Protein AF-A0A6J1N6Q3-F1 (afdb_monomer)

Solvent-accessible surface area (backbone atoms only — not comparable to full-atom values): 13355 Å² total; per-residue (Å²): 134,86,81,72,91,84,68,80,81,73,46,35,72,53,43,48,51,49,45,54,45,51,52,40,33,74,75,60,66,24,36,69,86,92,55,81,72,90,80,61,58,96,82,65,44,67,58,53,82,84,44,46,66,53,52,59,75,42,39,66,30,73,71,38,61,52,75,59,90,88,51,59,78,92,45,52,66,51,57,75,45,30,43,81,58,88,86,53,59,79,60,92,78,76,91,84,85,86,84,86,87,83,86,78,88,64,92,82,55,98,60,79,94,64,92,44,88,91,51,72,83,64,82,61,88,88,60,81,87,85,85,86,76,78,94,58,93,78,74,91,82,88,80,90,74,80,95,74,50,72,68,57,55,51,51,52,52,48,53,54,51,52,53,53,50,51,53,53,50,53,52,49,52,51,51,52,46,47,64,51,56,52,41,50,53,51,49,54,52,48,55,56,50,54,60,50,53,58,58,63,76,76,110

Sequence (203 aa):
MPAAAGEARHYWAQCVAECRRRAVLALCQCTPHTKPVANRSADDVICSLEHMACLDKYREKLASFYPGDDADESLSEERADSVECLHCLPNCALRRYAARVWTVPYGGLGKRPFHNKFVDGLSLVNGTVLRIYFSREDQALYQVEANLIFYEVVAFLGNLSLLVMGITAITFYELVYFCTIRWRHHYKRRCRRDNKLSKLNTL

Foldseek 3Di:
DDDDPDDPPCALVNLLVVLLQVVCCVQQVAGEPPDDPPPDDPSHHHDDPVSVVSCVVLVLQSVAEQPDPPDDPVCVVVNVRYRYRPVRDHDLDDDDDDDDDDDDDPVPDPDDPDDDPVCVPDDCPVPDDDDDDDPDPDDDDDDDDDPDDPVNVVVVVVVVVVVVVVVVVVVVVVVCCCVPVVVVVVVVVVVVVVVVVVVVVVD

InterPro domains:
  IPR001873 Epithelial sodium channel [PF00858] (14-178)

Organism: Bicyclus anynana (NCBI:txid110368)

Mean predicted aligned error: 14.13 Å

Structure (mmCIF, N/CA/C/O backbone):
data_AF-A0A6J1N6Q3-F1
#
_entry.id   AF-A0A6J1N6Q3-F1
#
loop_
_atom_site.group_PDB
_atom_site.id
_atom_site.type_symbol
_atom_site.label_atom_id
_atom_site.label_alt_id
_atom_site.label_comp_id
_atom_site.label_asym_id
_atom_site.label_entity_id
_atom_site.label_seq_id
_atom_site.pdbx_PDB_ins_code
_atom_site.Cartn_x
_atom_site.Cartn_y
_atom_site.Cartn_z
_atom_site.occupancy
_atom_site.B_iso_or_equiv
_atom_site.auth_seq_id
_atom_site.auth_comp_id
_atom_site.auth_asym_id
_atom_site.auth_atom_id
_atom_site.pdbx_PDB_model_num
ATOM 1 N N . MET A 1 1 ? 9.740 11.328 -3.588 1.00 34.25 1 MET A N 1
ATOM 2 C CA . MET A 1 1 ? 8.661 12.134 -4.203 1.00 34.25 1 MET A CA 1
ATOM 3 C C . MET A 1 1 ? 7.932 12.893 -3.102 1.00 34.25 1 MET A C 1
ATOM 5 O O . MET A 1 1 ? 7.500 12.243 -2.152 1.00 34.25 1 MET A O 1
ATOM 9 N N . PRO A 1 2 ? 7.885 14.236 -3.144 1.00 38.44 2 PRO A N 1
ATOM 10 C CA . PRO A 1 2 ? 7.289 15.030 -2.076 1.00 38.44 2 PRO A CA 1
ATOM 11 C C . PRO A 1 2 ? 5.761 14.943 -2.150 1.00 38.44 2 PRO A C 1
ATOM 13 O O . PRO A 1 2 ? 5.176 15.009 -3.228 1.00 38.44 2 PRO A O 1
ATOM 16 N N . ALA A 1 3 ? 5.127 14.750 -0.996 1.00 38.41 3 ALA A N 1
ATOM 17 C CA . ALA A 1 3 ? 3.678 14.746 -0.866 1.00 38.41 3 ALA A CA 1
ATOM 18 C C . ALA A 1 3 ? 3.158 16.185 -0.965 1.00 38.41 3 ALA A C 1
ATOM 20 O O . ALA A 1 3 ? 3.604 17.053 -0.214 1.00 38.41 3 ALA A O 1
ATOM 21 N N . ALA A 1 4 ? 2.227 16.417 -1.889 1.00 38.41 4 ALA A N 1
ATOM 22 C CA . ALA A 1 4 ? 1.477 17.657 -1.977 1.00 38.41 4 ALA A CA 1
ATOM 23 C C . ALA A 1 4 ? 0.716 17.904 -0.663 1.00 38.41 4 ALA A C 1
ATOM 25 O O . ALA A 1 4 ? 0.060 17.013 -0.118 1.00 38.41 4 ALA A O 1
ATOM 26 N N . ALA A 1 5 ? 0.842 19.123 -0.146 1.00 36.44 5 ALA A N 1
ATOM 27 C CA . ALA A 1 5 ? 0.071 19.616 0.980 1.00 36.44 5 ALA A CA 1
ATOM 28 C C . ALA A 1 5 ? -1.397 19.772 0.551 1.00 36.44 5 ALA A C 1
ATOM 30 O O . ALA A 1 5 ? -1.692 20.563 -0.340 1.00 36.44 5 ALA A O 1
ATOM 31 N N . GLY A 1 6 ? -2.300 19.014 1.175 1.00 36.12 6 GLY A N 1
ATOM 32 C CA . GLY A 1 6 ? -3.749 19.181 1.010 1.00 36.12 6 GLY A CA 1
ATOM 33 C C . GLY A 1 6 ? -4.555 17.885 0.993 1.00 36.12 6 GLY A C 1
ATOM 34 O O . GLY A 1 6 ? -5.733 17.905 1.331 1.00 36.12 6 GLY A O 1
ATOM 35 N N . GLU A 1 7 ? -3.938 16.746 0.684 1.00 39.91 7 GLU A N 1
ATOM 36 C CA . GLU A 1 7 ? -4.643 15.465 0.646 1.00 39.91 7 GLU A CA 1
ATOM 37 C C . GLU A 1 7 ? -4.382 14.709 1.949 1.00 39.91 7 GLU A C 1
ATOM 39 O O . GLU A 1 7 ? -3.269 14.246 2.222 1.00 39.91 7 GLU A O 1
ATOM 44 N N . ALA A 1 8 ? -5.398 14.640 2.813 1.00 47.19 8 ALA A N 1
ATOM 45 C CA . ALA A 1 8 ? -5.355 13.806 4.004 1.00 47.19 8 ALA A CA 1
ATOM 46 C C . ALA A 1 8 ? -5.029 12.376 3.559 1.00 47.19 8 ALA A C 1
ATOM 48 O O . ALA A 1 8 ? -5.886 11.714 2.975 1.00 47.19 8 ALA A O 1
ATOM 49 N N . ARG A 1 9 ? -3.785 11.927 3.796 1.00 53.97 9 ARG A N 1
ATOM 50 C CA . ARG A 1 9 ? -3.320 10.566 3.495 1.00 53.97 9 ARG A CA 1
ATOM 51 C C . ARG A 1 9 ? -4.291 9.572 4.128 1.00 53.97 9 ARG A C 1
ATOM 53 O O . ARG A 1 9 ? -4.158 9.266 5.311 1.00 53.97 9 ARG A O 1
ATOM 60 N N . HIS A 1 10 ? -5.256 9.094 3.348 1.00 63.53 10 HIS A N 1
ATOM 61 C CA . HIS A 1 10 ? -6.206 8.090 3.790 1.00 63.53 10 HIS A CA 1
ATOM 62 C C . HIS A 1 10 ? -5.439 6.789 3.932 1.00 63.53 10 HIS A C 1
ATOM 64 O O . HIS A 1 10 ? -5.090 6.146 2.945 1.00 63.53 10 HIS A O 1
ATOM 70 N N . TYR A 1 11 ? -5.113 6.432 5.172 1.00 81.19 11 TYR A N 1
ATOM 71 C CA . TYR A 1 11 ? -4.514 5.135 5.426 1.00 81.19 11 TYR A CA 1
ATOM 72 C C . TYR A 1 11 ? -5.555 4.046 5.132 1.00 81.19 11 TYR A C 1
ATOM 74 O O . TYR A 1 11 ? -6.745 4.245 5.370 1.00 81.19 11 TYR A O 1
ATOM 82 N N . TRP A 1 12 ? -5.123 2.880 4.653 1.00 84.44 12 TRP A N 1
ATOM 83 C CA . TRP A 1 12 ? -6.011 1.753 4.341 1.00 84.44 12 TRP A CA 1
ATOM 84 C C . TRP A 1 12 ? -7.040 1.470 5.451 1.00 84.44 12 TRP A C 1
ATOM 86 O O . TRP A 1 12 ? -8.238 1.441 5.191 1.00 84.44 12 TRP A O 1
ATOM 96 N N . ALA A 1 13 ? -6.612 1.397 6.717 1.00 83.44 13 ALA A N 1
ATOM 97 C CA . ALA A 1 13 ? -7.533 1.178 7.838 1.00 83.44 13 ALA A CA 1
ATOM 98 C C . ALA A 1 13 ? -8.545 2.328 8.067 1.00 83.44 13 ALA A C 1
ATOM 100 O O . ALA A 1 13 ? -9.580 2.109 8.687 1.00 83.44 13 ALA A O 1
ATOM 101 N N . GLN A 1 14 ? -8.285 3.539 7.567 1.00 84.75 14 GLN A N 1
ATOM 102 C CA . GLN A 1 14 ? -9.159 4.717 7.634 1.00 84.75 14 GLN A CA 1
ATOM 103 C C . GLN A 1 14 ? -10.247 4.571 6.581 1.00 84.75 14 GLN A C 1
ATOM 105 O O . GLN A 1 14 ? -11.424 4.722 6.888 1.00 84.75 14 GLN A O 1
ATOM 110 N N . CYS A 1 15 ? -9.840 4.194 5.365 1.00 86.69 15 CYS A N 1
ATOM 111 C CA . CYS A 1 15 ? -10.749 3.882 4.273 1.00 86.69 15 CYS A CA 1
ATOM 112 C C . CYS A 1 15 ? -11.665 2.713 4.640 1.00 86.69 15 CYS A C 1
ATOM 114 O O . CYS A 1 15 ? -12.880 2.827 4.538 1.00 86.69 15 CYS A O 1
ATOM 116 N N . VAL A 1 16 ? -11.102 1.618 5.155 1.00 86.56 16 VAL A N 1
ATOM 117 C CA . VAL A 1 16 ? -11.862 0.438 5.589 1.00 86.56 16 VAL A CA 1
ATOM 118 C C . VAL A 1 16 ? -12.811 0.781 6.737 1.00 86.56 16 VAL A C 1
ATOM 120 O O . VAL A 1 16 ? -13.974 0.374 6.742 1.00 86.56 16 VAL A O 1
ATOM 123 N N . ALA A 1 17 ? -12.354 1.585 7.698 1.00 85.50 17 ALA A N 1
ATOM 124 C CA . ALA A 1 17 ? -13.217 2.105 8.743 1.00 85.50 17 ALA A CA 1
ATOM 125 C C . ALA A 1 17 ? -14.380 2.928 8.161 1.00 85.50 17 ALA A C 1
ATOM 127 O O . ALA A 1 17 ? -15.511 2.759 8.616 1.00 85.50 17 ALA A O 1
ATOM 128 N N . GLU A 1 18 ? -14.134 3.805 7.198 1.00 84.88 18 GLU A N 1
ATOM 129 C CA . GLU A 1 18 ? -15.176 4.619 6.571 1.00 84.88 18 GLU A CA 1
ATOM 130 C C . GLU A 1 18 ? -16.137 3.775 5.723 1.00 84.88 18 GLU A C 1
ATOM 132 O O . GLU A 1 18 ? -17.350 3.938 5.816 1.00 84.88 18 GLU A O 1
ATOM 137 N N . CYS A 1 19 ? -15.624 2.792 4.988 1.00 87.56 19 CYS A N 1
ATOM 138 C CA . CYS A 1 19 ? -16.425 1.821 4.251 1.00 87.56 19 CYS A CA 1
ATOM 139 C C . CYS A 1 19 ? -17.382 1.065 5.186 1.00 87.56 19 CYS A C 1
ATOM 141 O O . CYS A 1 19 ? -18.592 1.046 4.963 1.00 87.56 19 CYS A O 1
ATOM 143 N N . ARG A 1 20 ? -16.874 0.552 6.316 1.00 87.62 20 ARG A N 1
ATOM 144 C CA . ARG A 1 20 ? -17.710 -0.105 7.332 1.00 87.62 20 ARG A CA 1
ATOM 145 C C . ARG A 1 20 ? -18.749 0.846 7.928 1.00 87.62 20 ARG A C 1
ATOM 147 O O . ARG A 1 20 ? -19.856 0.420 8.227 1.00 87.62 20 ARG A O 1
ATOM 154 N N . ARG A 1 21 ? -18.426 2.135 8.088 1.00 86.38 21 ARG A N 1
ATOM 155 C CA . ARG A 1 21 ? -19.402 3.146 8.530 1.00 86.38 21 ARG A CA 1
ATOM 156 C C . ARG A 1 21 ? -20.551 3.275 7.531 1.00 86.38 21 ARG A C 1
ATOM 158 O O . ARG A 1 21 ? -21.703 3.262 7.945 1.00 86.38 21 ARG A O 1
ATOM 165 N N . ARG A 1 22 ? -20.233 3.375 6.237 1.00 87.12 22 ARG A N 1
ATOM 166 C CA . ARG A 1 22 ? -21.222 3.490 5.155 1.00 87.12 22 ARG A CA 1
ATOM 167 C C . ARG A 1 22 ? -22.091 2.241 5.042 1.00 87.12 22 ARG A C 1
ATOM 169 O O . ARG A 1 22 ? -23.293 2.375 4.858 1.00 87.12 22 ARG A O 1
ATOM 176 N N . ALA A 1 23 ? -21.513 1.055 5.228 1.00 88.75 23 ALA A N 1
ATOM 177 C CA . ALA A 1 23 ? -22.272 -0.194 5.270 1.00 88.75 23 ALA A CA 1
ATOM 178 C C . ALA A 1 23 ? -23.298 -0.200 6.418 1.00 88.75 23 ALA A C 1
ATOM 180 O O . ALA A 1 23 ? -24.464 -0.513 6.198 1.00 88.75 23 ALA A O 1
ATOM 181 N N . VAL A 1 24 ? -22.899 0.220 7.626 1.00 89.25 24 VAL A N 1
ATOM 182 C CA . VAL A 1 24 ? -23.828 0.342 8.766 1.00 89.25 24 VAL A CA 1
ATOM 183 C C . VAL A 1 24 ? -24.908 1.391 8.500 1.00 89.25 24 VAL A C 1
ATOM 185 O O . VAL A 1 24 ? -26.077 1.138 8.779 1.00 89.25 24 VAL A O 1
ATOM 188 N N . LEU A 1 25 ? -24.541 2.537 7.922 1.00 88.19 25 LEU A N 1
ATOM 189 C CA . LEU A 1 25 ? -25.497 3.584 7.567 1.00 88.19 25 LEU A CA 1
ATOM 190 C C . LEU A 1 25 ? -26.527 3.085 6.539 1.00 88.19 25 LEU A C 1
ATOM 192 O O . LEU A 1 25 ? -27.711 3.363 6.683 1.00 88.19 25 LEU A O 1
ATOM 196 N N . ALA A 1 26 ? -26.106 2.302 5.545 1.00 87.94 26 ALA A N 1
ATOM 197 C CA . ALA A 1 26 ? -27.003 1.739 4.536 1.00 87.94 26 ALA A CA 1
ATOM 198 C C . ALA A 1 26 ? -27.933 0.643 5.093 1.00 87.94 26 ALA A C 1
ATOM 200 O O . ALA A 1 26 ? -29.081 0.545 4.670 1.00 87.94 26 ALA A O 1
ATOM 201 N N . LEU A 1 27 ? -27.451 -0.174 6.037 1.00 89.38 27 LEU A N 1
ATOM 202 C CA . LEU A 1 27 ? -28.201 -1.310 6.593 1.00 89.38 27 LEU A CA 1
ATOM 203 C C . LEU A 1 27 ? -29.122 -0.922 7.756 1.00 89.38 27 LEU A C 1
ATOM 205 O O . LEU A 1 27 ? -30.246 -1.409 7.840 1.00 89.38 27 LEU A O 1
ATOM 209 N N . CYS A 1 28 ? -28.633 -0.075 8.663 1.00 89.31 28 CYS A N 1
ATOM 210 C CA . CYS A 1 28 ? -29.279 0.242 9.939 1.00 89.31 28 CYS A CA 1
ATOM 211 C C . CYS A 1 28 ? -29.574 1.739 10.122 1.00 89.31 28 CYS A C 1
ATOM 213 O O . CYS A 1 28 ? -30.019 2.122 11.199 1.00 89.31 28 CYS A O 1
ATOM 215 N N . GLN A 1 29 ? -29.313 2.581 9.111 1.00 89.50 29 GLN A N 1
ATOM 216 C CA . GLN A 1 29 ? -29.633 4.021 9.102 1.00 89.50 29 GLN A CA 1
ATOM 217 C C . GLN A 1 29 ? -29.042 4.817 10.277 1.00 89.50 29 GLN A C 1
ATOM 219 O O . GLN A 1 29 ? -29.544 5.875 10.647 1.00 89.50 29 GLN A O 1
ATOM 224 N N . CYS A 1 30 ? -27.946 4.328 10.859 1.00 88.56 30 CYS A N 1
ATOM 225 C CA . CYS A 1 30 ? -27.296 4.962 11.996 1.00 88.56 30 CYS A CA 1
ATOM 226 C C . CYS A 1 30 ? -25.768 4.892 11.885 1.00 88.56 30 CYS A C 1
ATOM 228 O O . CYS A 1 30 ? -25.210 4.091 11.132 1.00 88.56 30 CYS A O 1
ATOM 230 N N . THR A 1 31 ? -25.066 5.732 12.649 1.00 87.06 31 THR A N 1
ATOM 231 C CA . THR A 1 31 ? -23.599 5.767 12.693 1.00 87.06 31 THR A CA 1
ATOM 232 C C . THR A 1 31 ? -23.049 5.406 14.079 1.00 87.06 31 THR A C 1
ATOM 234 O O . THR A 1 31 ? -23.508 5.939 15.092 1.00 87.06 31 THR A O 1
ATOM 237 N N . PRO A 1 32 ? -22.046 4.510 14.174 1.00 82.12 32 PRO A N 1
ATOM 238 C CA . PRO A 1 32 ? -21.476 4.108 15.458 1.00 82.12 32 PRO A CA 1
ATOM 239 C C . PRO A 1 32 ? -20.611 5.213 16.090 1.00 82.12 32 PRO A C 1
ATOM 241 O O . PRO A 1 32 ? -19.950 5.992 15.400 1.00 82.12 32 PRO A O 1
ATOM 244 N N . HIS A 1 33 ? -20.544 5.228 17.425 1.00 77.88 33 HIS A N 1
ATOM 245 C CA . HIS A 1 33 ? -19.768 6.204 18.208 1.00 77.88 33 HIS A CA 1
ATOM 246 C C . HIS A 1 33 ? -18.247 6.119 18.012 1.00 77.88 33 HIS A C 1
ATOM 248 O O . HIS A 1 33 ? -17.529 7.065 18.322 1.00 77.88 33 HIS A O 1
ATOM 254 N N . THR A 1 34 ? -17.743 4.994 17.508 1.00 70.31 34 THR A N 1
ATOM 255 C CA . THR A 1 34 ? -16.310 4.667 17.451 1.00 70.31 34 THR A CA 1
ATOM 256 C C . THR A 1 34 ? -15.530 5.416 16.367 1.00 70.31 34 THR A C 1
ATOM 258 O O . THR A 1 34 ? -14.335 5.172 16.204 1.00 70.31 34 THR A O 1
ATOM 261 N N . LYS A 1 35 ? -16.169 6.318 15.608 1.00 63.22 35 LYS A N 1
ATOM 262 C CA . LYS A 1 35 ? -15.539 7.046 14.497 1.00 63.22 35 LYS A CA 1
ATOM 263 C C . LYS A 1 35 ? -15.564 8.560 14.729 1.00 63.22 35 LYS A C 1
ATOM 265 O O . LYS A 1 35 ? -16.571 9.081 15.214 1.00 63.22 35 LYS A O 1
ATOM 270 N N . PRO A 1 36 ? -14.462 9.266 14.409 1.00 57.22 36 PRO A N 1
ATOM 271 C CA . PRO A 1 36 ? -14.339 10.689 14.684 1.00 57.22 36 PRO A CA 1
ATOM 272 C C . PRO A 1 36 ? -15.383 11.507 13.918 1.00 57.22 36 PRO A C 1
ATOM 274 O O . PRO A 1 36 ? -15.692 11.250 12.759 1.00 57.22 36 PRO A O 1
ATOM 277 N N . VAL A 1 37 ? -15.889 12.526 14.609 1.00 54.81 37 VAL A N 1
ATOM 278 C CA . VAL A 1 37 ? -17.021 13.402 14.253 1.00 54.81 37 VAL A CA 1
ATOM 279 C C . VAL A 1 37 ? -16.762 14.272 13.014 1.00 54.81 37 VAL A C 1
ATOM 281 O O . VAL A 1 37 ? -17.693 14.854 12.472 1.00 54.81 37 VAL A O 1
ATOM 284 N N . ALA A 1 38 ? -15.508 14.366 12.559 1.00 54.44 38 ALA A N 1
ATOM 285 C CA . ALA A 1 38 ? -15.055 15.372 11.596 1.00 54.44 38 ALA A CA 1
ATOM 286 C C . ALA A 1 38 ? -15.755 15.315 10.225 1.00 54.44 38 ALA A C 1
ATOM 288 O O . ALA A 1 38 ? -15.847 16.342 9.564 1.00 54.44 38 ALA A O 1
ATOM 289 N N . ASN A 1 39 ? -16.287 14.152 9.833 1.00 55.12 39 ASN A N 1
ATOM 290 C CA . ASN A 1 39 ? -16.996 13.954 8.565 1.00 55.12 39 ASN A CA 1
ATOM 291 C C . ASN A 1 39 ? -18.472 13.570 8.779 1.00 55.12 39 ASN A C 1
ATOM 293 O O . ASN A 1 39 ? -19.018 12.786 8.004 1.00 55.12 39 ASN A O 1
ATOM 297 N N . ARG A 1 40 ? -19.114 14.045 9.855 1.00 62.41 40 ARG A N 1
ATOM 298 C CA . ARG A 1 40 ? -20.564 13.878 10.020 1.00 62.41 40 ARG A CA 1
ATOM 299 C C . ARG A 1 40 ? -21.303 14.909 9.173 1.00 62.41 40 ARG A C 1
ATOM 301 O O . ARG A 1 40 ? -21.129 16.109 9.367 1.00 62.41 40 ARG A O 1
ATOM 308 N N . SER A 1 41 ? -22.156 14.439 8.269 1.00 62.97 41 SER A N 1
ATOM 309 C CA . SER A 1 41 ? -23.292 15.221 7.782 1.00 62.97 41 SER A CA 1
ATOM 310 C C . SER A 1 41 ? -24.207 15.544 8.965 1.00 62.97 41 SER A C 1
ATOM 312 O O . SER A 1 41 ? -24.351 14.725 9.871 1.00 62.97 41 SER A O 1
ATOM 314 N N . ALA A 1 42 ? -24.831 16.724 8.974 1.00 62.19 42 ALA A N 1
ATOM 315 C CA . ALA A 1 42 ? -25.779 17.108 10.026 1.00 62.19 42 ALA A CA 1
ATOM 316 C C . ALA A 1 42 ? -26.967 16.125 10.156 1.00 62.19 42 ALA A C 1
ATOM 318 O O . ALA A 1 42 ? -27.567 16.045 11.223 1.00 62.19 42 ALA A O 1
ATOM 319 N N . ASP A 1 43 ? -27.237 15.345 9.104 1.00 67.06 43 ASP A N 1
ATOM 320 C CA . ASP A 1 43 ? -28.279 14.314 9.041 1.00 67.06 43 ASP A CA 1
ATOM 321 C C . ASP A 1 43 ? -27.855 12.926 9.573 1.00 67.06 43 ASP A C 1
ATOM 323 O O . ASP A 1 43 ? -28.690 12.026 9.662 1.00 67.06 43 ASP A O 1
ATOM 327 N N . ASP A 1 44 ? -26.584 12.704 9.939 1.00 73.88 44 ASP A N 1
ATOM 328 C CA . ASP A 1 44 ? -26.129 11.383 10.404 1.00 73.88 44 ASP A CA 1
ATOM 329 C C . ASP A 1 44 ? -26.575 11.114 11.856 1.00 73.88 44 ASP A C 1
ATOM 331 O O . ASP A 1 44 ? -25.942 11.553 12.823 1.00 73.88 44 ASP A O 1
ATOM 335 N N . VAL A 1 45 ? -27.638 10.319 12.015 1.00 82.88 45 VAL A N 1
ATOM 336 C CA . VAL A 1 45 ? -28.124 9.843 13.320 1.00 82.88 45 VAL A CA 1
ATOM 337 C C . 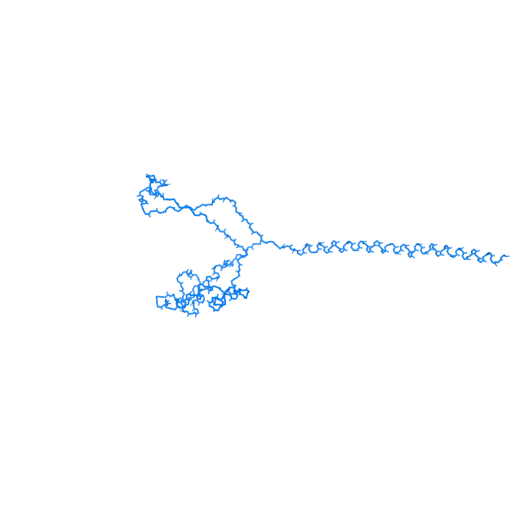VAL A 1 45 ? -27.094 8.908 13.960 1.00 82.88 45 VAL A C 1
ATOM 339 O O . VAL A 1 45 ? -26.505 8.037 13.313 1.00 82.88 45 VAL A O 1
ATOM 342 N N . ILE A 1 46 ? -26.854 9.080 15.258 1.00 85.75 46 ILE A N 1
ATOM 343 C CA . ILE A 1 46 ? -25.955 8.218 16.030 1.00 85.75 46 ILE A CA 1
ATOM 344 C C . ILE A 1 46 ? -26.728 6.983 16.506 1.00 85.75 46 ILE A C 1
ATOM 346 O O . ILE A 1 46 ? -27.842 7.110 17.010 1.00 85.75 46 ILE A O 1
ATOM 350 N N . CYS A 1 47 ? -26.1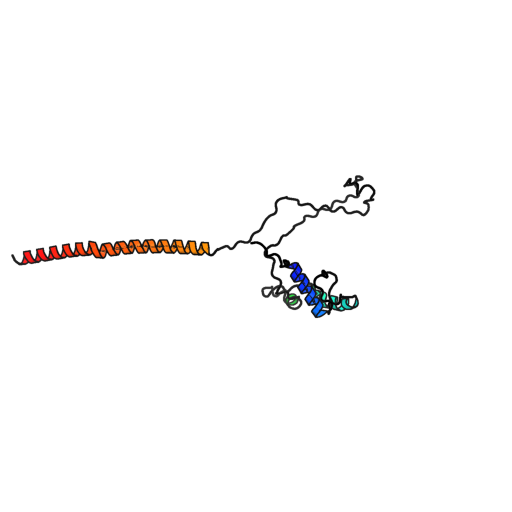44 5.789 16.361 1.00 86.69 47 CYS A N 1
ATOM 351 C CA . CYS A 1 47 ? -26.794 4.544 16.778 1.00 86.69 47 CYS A CA 1
ATOM 352 C C . CYS A 1 47 ? -27.103 4.554 18.285 1.00 86.69 47 CYS A C 1
ATOM 354 O O . CYS A 1 47 ? -26.195 4.653 19.110 1.00 86.69 47 CYS A O 1
ATOM 356 N N . SER A 1 48 ? -28.383 4.405 18.628 1.00 87.75 48 SER A N 1
ATOM 357 C CA . SER A 1 48 ? -28.881 4.222 19.997 1.00 87.75 48 SER A CA 1
ATOM 358 C C . SER A 1 48 ? -29.025 2.733 20.355 1.00 87.75 48 SER A C 1
ATOM 360 O O . SER A 1 48 ? -28.775 1.853 19.529 1.00 87.75 48 SER A O 1
ATOM 362 N N . LEU A 1 49 ? -29.482 2.434 21.578 1.00 86.94 49 LEU A N 1
ATOM 363 C CA . LEU A 1 49 ? -29.798 1.066 22.015 1.00 86.94 49 LEU A CA 1
ATOM 364 C C . LEU A 1 49 ? -30.878 0.391 21.152 1.00 86.94 49 LEU A C 1
ATOM 366 O O . LEU A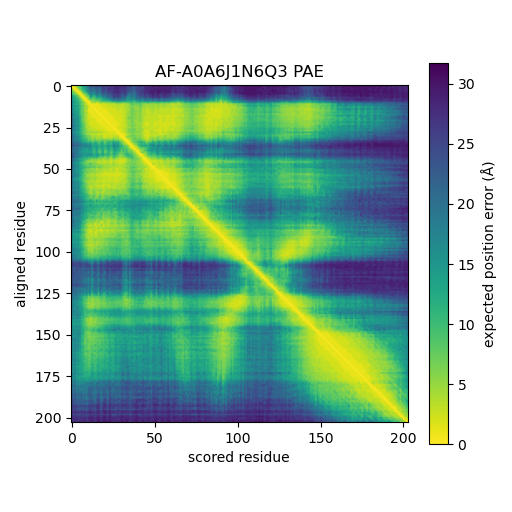 1 49 ? -30.845 -0.823 20.983 1.00 86.94 49 LEU A O 1
ATOM 370 N N . GLU A 1 50 ? -31.790 1.162 20.558 1.00 87.56 50 GLU A N 1
ATOM 371 C CA . GLU A 1 50 ? -32.851 0.651 19.676 1.00 87.56 50 GLU A CA 1
ATOM 372 C C . GLU A 1 50 ? -32.279 0.009 18.402 1.00 87.56 50 GLU A C 1
ATOM 374 O O . GLU A 1 50 ? -32.837 -0.943 17.862 1.00 87.56 50 GLU A O 1
ATOM 379 N N . HIS A 1 51 ? -31.111 0.479 17.958 1.00 88.88 51 HIS A N 1
ATOM 380 C CA . HIS A 1 51 ? -30.443 0.001 16.750 1.00 88.88 51 HIS A CA 1
ATOM 381 C C . HIS A 1 51 ? -29.573 -1.242 17.003 1.00 88.88 51 HIS A C 1
ATOM 383 O O . HIS A 1 51 ? -29.069 -1.839 16.050 1.00 88.88 51 HIS A O 1
ATOM 389 N N . MET A 1 52 ? -29.412 -1.670 18.264 1.00 88.81 52 MET A N 1
ATOM 390 C CA . MET A 1 52 ? -28.587 -2.834 18.614 1.00 88.81 52 MET A CA 1
ATOM 391 C C . MET A 1 52 ? -29.092 -4.123 17.967 1.00 88.81 52 MET A C 1
ATOM 393 O O . MET A 1 52 ? -28.280 -4.913 17.500 1.00 88.81 52 MET A O 1
ATOM 397 N N . ALA A 1 53 ? -30.410 -4.308 17.859 1.00 91.75 53 ALA A N 1
ATOM 398 C CA . ALA A 1 53 ? -30.980 -5.488 17.208 1.00 91.75 53 ALA A CA 1
ATOM 399 C C . ALA A 1 53 ? -30.602 -5.573 15.715 1.00 91.75 53 ALA A C 1
ATOM 401 O O . ALA A 1 53 ? -30.340 -6.658 15.200 1.00 91.75 53 ALA A O 1
ATOM 402 N N . CYS A 1 54 ? -30.523 -4.431 15.020 1.00 91.38 54 CYS A N 1
ATOM 403 C CA . CYS A 1 54 ? -30.076 -4.384 13.625 1.00 91.38 54 CYS A CA 1
ATOM 404 C C . CYS A 1 54 ? -28.574 -4.670 13.505 1.00 91.38 54 CYS A C 1
ATOM 406 O O . CYS A 1 54 ? -28.153 -5.448 12.649 1.00 91.38 54 CYS A O 1
ATOM 408 N N . LEU A 1 55 ? -27.767 -4.068 14.384 1.00 89.00 55 LEU A N 1
ATOM 409 C CA . LEU A 1 55 ? -26.317 -4.265 14.400 1.00 89.00 55 LEU A CA 1
ATOM 410 C C . LEU A 1 55 ? -25.931 -5.714 14.709 1.00 89.00 55 LEU A C 1
ATOM 412 O O . LEU A 1 55 ? -24.988 -6.221 14.107 1.00 89.00 55 LEU A O 1
ATOM 416 N N . ASP A 1 56 ? -26.658 -6.369 15.613 1.00 90.81 56 ASP A N 1
ATOM 417 C CA . ASP A 1 56 ? -26.434 -7.771 15.965 1.00 90.81 56 ASP A CA 1
ATOM 418 C C . ASP A 1 56 ? -26.839 -8.710 14.819 1.00 90.81 56 ASP A C 1
ATOM 420 O O . ASP A 1 56 ? -26.087 -9.612 14.454 1.00 90.81 56 ASP A O 1
ATOM 424 N N . LYS A 1 57 ? -27.960 -8.416 14.141 1.00 91.06 57 LYS A N 1
ATOM 425 C CA . LYS A 1 57 ? -28.405 -9.165 12.955 1.00 91.06 57 LYS A CA 1
ATOM 426 C C . LYS A 1 57 ? -27.362 -9.183 11.831 1.00 91.06 57 LYS A C 1
ATOM 428 O O . LYS A 1 57 ? -27.215 -10.201 11.166 1.00 91.06 57 LYS A O 1
ATOM 433 N N . TYR A 1 58 ? -26.651 -8.076 11.609 1.00 89.06 58 TYR A N 1
ATOM 434 C CA . TYR A 1 58 ? -25.616 -7.963 10.569 1.00 89.06 58 TYR A CA 1
ATOM 435 C C . TYR A 1 58 ? -24.187 -8.037 11.128 1.00 89.06 58 TYR A C 1
ATOM 437 O O . TYR A 1 58 ? -23.240 -7.595 10.474 1.00 89.06 58 TYR A O 1
ATOM 445 N N . ARG A 1 59 ? -24.007 -8.566 12.344 1.00 87.88 59 ARG A N 1
ATOM 446 C CA . ARG A 1 59 ? -22.709 -8.609 13.029 1.00 87.88 59 ARG A CA 1
ATOM 447 C C . ARG A 1 59 ? -21.666 -9.402 12.248 1.00 87.88 59 ARG A C 1
ATOM 449 O O . ARG A 1 59 ? -20.552 -8.906 12.095 1.00 87.88 59 ARG A O 1
ATOM 456 N N . GLU A 1 60 ? -22.046 -10.585 11.764 1.00 84.69 60 GLU A N 1
ATOM 457 C CA . GLU A 1 60 ? -21.217 -11.468 10.926 1.00 84.69 60 GLU A CA 1
ATOM 458 C C . GLU A 1 60 ? -20.786 -10.718 9.657 1.00 84.69 60 GLU A C 1
ATOM 460 O O . GLU A 1 60 ? -19.595 -10.482 9.445 1.00 84.69 60 GLU A O 1
ATOM 465 N N . LYS A 1 61 ? -21.763 -10.167 8.921 1.00 86.88 61 LYS A N 1
ATOM 466 C CA . LYS A 1 61 ? -21.520 -9.382 7.708 1.00 86.88 61 LYS A CA 1
ATOM 467 C C . LYS A 1 61 ? -20.554 -8.225 7.895 1.00 86.88 61 LYS A C 1
ATOM 469 O O . LYS A 1 61 ? -19.668 -7.996 7.082 1.00 86.88 61 LYS A O 1
ATOM 474 N N . LEU A 1 62 ? -20.723 -7.470 8.977 1.00 85.50 62 LEU A N 1
ATOM 475 C CA . LEU A 1 62 ? -19.890 -6.310 9.282 1.00 85.50 62 LEU A CA 1
ATOM 476 C C . LEU A 1 62 ? -18.506 -6.695 9.824 1.00 85.50 62 LEU A C 1
ATOM 478 O O . LEU A 1 62 ? -17.625 -5.831 9.860 1.00 85.50 62 LEU A O 1
ATOM 482 N N . ALA A 1 63 ? -18.317 -7.921 10.316 1.00 84.69 63 ALA A N 1
ATOM 483 C CA . ALA A 1 63 ? -17.047 -8.393 10.859 1.00 84.69 63 ALA A CA 1
ATOM 484 C C . ALA A 1 63 ? -16.056 -8.789 9.757 1.00 84.69 63 ALA A C 1
ATOM 486 O O . ALA A 1 63 ? -14.863 -8.517 9.916 1.00 84.69 63 ALA A O 1
ATOM 487 N N . SER A 1 64 ? -16.556 -9.351 8.655 1.00 84.25 64 SER A N 1
ATOM 488 C CA . SER A 1 64 ? -15.745 -9.882 7.559 1.00 84.25 64 SER A CA 1
ATOM 489 C C . SER A 1 64 ? -15.675 -8.937 6.354 1.00 84.25 64 SER A C 1
ATOM 491 O O . SER A 1 64 ? -16.621 -8.218 6.025 1.00 84.25 64 SER A O 1
ATOM 493 N N . PHE A 1 65 ? -14.522 -8.935 5.683 1.00 81.50 65 PHE A N 1
ATOM 494 C CA . PHE A 1 65 ? -14.291 -8.195 4.439 1.00 81.50 65 PHE A CA 1
ATOM 495 C C . PHE A 1 65 ? -14.223 -9.155 3.261 1.00 81.50 65 PHE A C 1
ATOM 497 O O . PHE A 1 65 ? -13.772 -10.286 3.420 1.00 81.50 65 PHE A O 1
ATOM 504 N N . TYR A 1 66 ? -14.622 -8.671 2.086 1.00 83.56 66 TYR A N 1
ATOM 505 C CA . TYR A 1 66 ? -14.584 -9.455 0.857 1.00 83.56 66 TYR A CA 1
ATOM 506 C C . TYR A 1 66 ? -13.171 -10.009 0.576 1.00 83.56 66 TYR A C 1
ATOM 508 O O . TYR A 1 66 ? -12.234 -9.211 0.445 1.00 83.56 66 TYR A O 1
ATOM 516 N N . PRO A 1 67 ? -12.992 -11.342 0.470 1.00 76.00 67 PRO A N 1
ATOM 517 C CA . PRO A 1 67 ? -11.672 -11.966 0.347 1.00 76.00 67 PRO A CA 1
ATOM 518 C C . PRO A 1 67 ? -11.071 -11.901 -1.070 1.00 76.00 67 PRO A C 1
ATOM 520 O O . PRO A 1 67 ? -9.925 -12.302 -1.260 1.00 76.00 67 PRO A O 1
ATOM 523 N N . GLY A 1 68 ? -11.798 -11.366 -2.057 1.00 76.38 68 GLY A N 1
ATOM 524 C CA . GLY A 1 68 ? -11.370 -11.318 -3.458 1.00 76.38 68 GLY A CA 1
ATOM 525 C C . GLY A 1 68 ? -11.917 -12.480 -4.293 1.00 76.38 68 GLY A C 1
ATOM 526 O O . GLY A 1 68 ? -12.420 -13.477 -3.765 1.00 76.38 68 GLY A O 1
ATOM 527 N N . ASP A 1 69 ? -11.823 -12.347 -5.615 1.00 74.81 69 ASP A N 1
ATOM 528 C CA . ASP A 1 69 ? -12.359 -13.328 -6.573 1.00 74.81 69 ASP A CA 1
ATOM 529 C C . ASP A 1 69 ? -11.519 -14.616 -6.625 1.00 74.81 69 ASP A C 1
ATOM 531 O O . ASP A 1 69 ? -12.059 -15.698 -6.841 1.00 74.81 69 ASP A O 1
ATOM 535 N N . ASP A 1 70 ? -10.226 -14.520 -6.305 1.00 76.25 70 ASP A N 1
ATOM 536 C CA . ASP A 1 70 ? -9.281 -15.647 -6.289 1.00 76.25 70 ASP A CA 1
ATOM 537 C C . ASP A 1 70 ? -9.290 -16.447 -4.968 1.00 76.25 70 ASP A C 1
ATOM 539 O O . ASP A 1 70 ? -8.436 -17.307 -4.756 1.00 76.25 70 ASP A O 1
ATOM 543 N N . ALA A 1 71 ? -10.210 -16.150 -4.043 1.00 76.50 71 ALA A N 1
ATOM 544 C CA . ALA A 1 71 ? -10.304 -16.867 -2.770 1.00 76.50 71 ALA A CA 1
ATOM 545 C C . ALA A 1 71 ? -10.831 -18.303 -2.950 1.00 76.50 71 ALA A C 1
ATOM 547 O O . ALA A 1 71 ? -11.702 -18.548 -3.792 1.00 76.50 71 ALA A O 1
ATOM 548 N N . ASP A 1 72 ? -10.320 -19.221 -2.121 1.00 81.69 72 ASP A N 1
ATOM 549 C CA . ASP A 1 72 ? -10.691 -20.640 -2.105 1.00 81.69 72 ASP A CA 1
ATOM 550 C C . ASP A 1 72 ? -12.210 -20.846 -1.963 1.00 81.69 72 ASP A C 1
ATOM 552 O O . ASP A 1 72 ? -12.894 -20.114 -1.245 1.00 81.69 72 ASP A O 1
ATOM 556 N N . GLU A 1 73 ? -12.742 -21.904 -2.587 1.00 78.81 73 GLU A N 1
ATOM 557 C CA . GLU A 1 73 ? -14.168 -22.283 -2.519 1.00 78.81 73 GLU A CA 1
ATOM 558 C C . GLU A 1 73 ? -14.688 -22.470 -1.083 1.00 78.81 73 GLU A C 1
ATOM 560 O O . GLU A 1 73 ? -15.876 -22.272 -0.813 1.00 78.81 73 GLU A O 1
ATOM 565 N N . SER A 1 74 ? -13.800 -22.792 -0.138 1.00 78.94 74 SER A N 1
ATOM 566 C CA . SER A 1 74 ? -14.134 -22.891 1.285 1.00 78.94 74 SER A CA 1
ATOM 567 C C . SER A 1 74 ? -14.549 -21.558 1.921 1.00 78.94 74 SER A C 1
ATOM 569 O O . SER A 1 74 ? -15.097 -21.577 3.016 1.00 78.94 74 SER A O 1
ATOM 571 N N . LEU A 1 75 ? -14.312 -20.417 1.260 1.00 77.00 75 LEU A N 1
ATOM 572 C CA . LEU A 1 75 ? -14.742 -19.081 1.697 1.00 77.00 75 LEU A CA 1
ATOM 573 C C . LEU A 1 75 ? -15.990 -18.581 0.945 1.00 77.00 75 LEU A C 1
ATOM 575 O O . LEU A 1 75 ? -16.289 -17.388 0.956 1.00 77.00 75 LEU A O 1
ATOM 579 N N . SER A 1 76 ? -16.735 -19.466 0.279 1.00 74.06 76 SER A N 1
ATOM 580 C CA . SER A 1 76 ? -17.940 -19.096 -0.480 1.00 74.06 76 SER A CA 1
ATOM 581 C C . SER A 1 76 ? -19.040 -18.450 0.378 1.00 74.06 76 SER A C 1
ATOM 583 O O . SER A 1 76 ? -19.672 -17.495 -0.076 1.00 74.06 76 SER A O 1
ATOM 585 N N . GLU A 1 77 ? -19.232 -18.890 1.627 1.00 77.56 77 GLU A N 1
ATOM 586 C CA . GLU A 1 77 ? -20.172 -18.251 2.566 1.00 77.56 77 GLU A CA 1
ATOM 587 C C . GLU A 1 77 ? -19.706 -16.849 2.987 1.00 77.56 77 GLU A C 1
ATOM 589 O O . GLU A 1 77 ? -20.486 -15.898 2.944 1.00 77.56 77 GLU A O 1
ATOM 594 N N . GLU A 1 78 ? -18.419 -16.680 3.307 1.00 73.44 78 GLU A N 1
ATOM 595 C CA . GLU A 1 78 ? -17.849 -15.371 3.657 1.00 73.44 78 GLU A CA 1
ATOM 596 C C . GLU A 1 78 ? -17.858 -14.405 2.465 1.00 73.44 78 GLU A C 1
ATOM 598 O O . GLU A 1 78 ? -18.026 -13.196 2.628 1.00 73.44 78 GLU A O 1
ATOM 603 N N . ARG A 1 79 ? -17.727 -14.928 1.242 1.00 75.50 79 ARG A N 1
ATOM 604 C CA . ARG A 1 79 ? -17.852 -14.144 0.010 1.00 75.50 79 ARG A CA 1
ATOM 605 C C . ARG A 1 79 ? -19.263 -13.569 -0.145 1.00 75.50 79 ARG A C 1
ATOM 607 O O . ARG A 1 79 ? -19.392 -12.414 -0.539 1.00 75.50 79 ARG A O 1
ATOM 614 N N . ALA A 1 80 ? -20.302 -14.337 0.184 1.00 75.44 80 ALA A N 1
ATOM 615 C CA . ALA A 1 80 ? -21.692 -13.884 0.096 1.00 75.44 80 ALA A CA 1
ATOM 616 C C . ALA A 1 80 ? -22.096 -12.941 1.246 1.00 75.44 80 ALA A C 1
ATOM 618 O O . ALA A 1 80 ? -22.899 -12.023 1.043 1.00 75.44 80 ALA A O 1
ATOM 619 N N . ASP A 1 81 ? -21.540 -13.149 2.443 1.00 78.75 81 ASP A N 1
ATOM 620 C CA . ASP A 1 81 ? -21.905 -12.403 3.650 1.00 78.75 81 ASP A CA 1
ATOM 621 C C . ASP A 1 81 ? -20.775 -11.512 4.185 1.00 78.75 81 ASP A C 1
ATOM 623 O O . ASP A 1 81 ? -20.520 -11.458 5.380 1.00 78.75 81 ASP A O 1
ATOM 627 N N . SER A 1 82 ? -20.095 -10.771 3.308 1.00 84.00 82 SER A N 1
ATOM 628 C CA . SER A 1 82 ? -19.080 -9.782 3.703 1.00 84.00 82 SER A CA 1
ATOM 629 C C . SER A 1 82 ? -19.390 -8.376 3.193 1.00 84.00 82 SER A C 1
ATOM 631 O O . SER A 1 82 ? -20.274 -8.152 2.360 1.00 84.00 82 SER A O 1
ATOM 633 N N . VAL A 1 83 ? -18.682 -7.385 3.743 1.00 85.75 83 VAL A N 1
ATOM 634 C CA . VAL A 1 83 ? -18.705 -6.012 3.225 1.00 85.75 83 VAL A CA 1
ATOM 635 C C . VAL A 1 83 ? -17.669 -5.857 2.112 1.00 85.75 83 VAL A C 1
ATOM 637 O O . VAL A 1 83 ? -16.473 -6.092 2.308 1.00 85.75 83 VAL A O 1
ATOM 640 N N . GLU A 1 84 ? -18.125 -5.372 0.959 1.00 84.44 84 GLU A N 1
ATOM 641 C CA . GLU A 1 84 ? -17.279 -5.043 -0.185 1.00 84.44 84 GLU A CA 1
ATOM 642 C C . GLU A 1 84 ? -16.723 -3.614 -0.081 1.00 84.44 84 GLU A C 1
ATOM 644 O O . GLU A 1 84 ? -17.463 -2.629 -0.062 1.00 84.44 84 GLU A O 1
ATOM 649 N N . CYS A 1 85 ? -15.394 -3.486 -0.040 1.00 86.44 85 CYS A N 1
ATOM 650 C CA . CYS A 1 85 ? -14.689 -2.202 0.035 1.00 86.44 85 CYS A CA 1
ATOM 651 C C . CYS A 1 85 ? -13.685 -2.036 -1.119 1.00 86.44 85 CYS A C 1
ATOM 653 O O . CYS A 1 85 ? -12.495 -1.827 -0.883 1.00 86.44 85 CYS A O 1
ATOM 655 N N . LEU A 1 86 ? -14.155 -2.104 -2.372 1.00 82.25 86 LEU A N 1
ATOM 656 C CA . LEU A 1 86 ? -13.296 -2.106 -3.572 1.00 82.25 86 LEU A CA 1
ATOM 657 C C . LEU A 1 86 ? -12.447 -0.835 -3.757 1.00 82.25 86 LEU A C 1
ATOM 659 O O . LEU A 1 86 ? -11.401 -0.869 -4.397 1.00 82.25 86 LEU A O 1
ATOM 663 N N . HIS A 1 87 ? -12.865 0.296 -3.185 1.00 83.69 87 HIS A N 1
ATOM 664 C CA . HIS A 1 87 ? -12.141 1.567 -3.314 1.00 83.69 87 HIS A CA 1
ATOM 665 C C . HIS A 1 87 ? -10.964 1.721 -2.338 1.00 83.69 87 HIS A C 1
ATOM 667 O O . HIS A 1 87 ? -10.213 2.693 -2.431 1.00 83.69 87 HIS A O 1
ATOM 673 N N . CYS A 1 88 ? -10.786 0.792 -1.393 1.00 86.00 88 CYS A N 1
ATOM 674 C CA . CYS A 1 88 ? -9.729 0.883 -0.392 1.00 86.00 88 CYS A CA 1
ATOM 675 C C . CYS A 1 88 ? -8.443 0.205 -0.867 1.00 86.00 88 CYS A C 1
ATOM 677 O O . CYS A 1 88 ? -8.195 -0.966 -0.588 1.00 86.00 88 CYS A O 1
ATOM 679 N N . LEU A 1 89 ? -7.593 0.977 -1.545 1.00 84.44 89 LEU A N 1
ATOM 680 C CA . LEU A 1 89 ? -6.276 0.518 -1.980 1.00 84.44 89 LEU A CA 1
ATOM 681 C C . LEU A 1 89 ? -5.295 0.378 -0.801 1.00 84.44 89 LEU A C 1
ATOM 683 O O . LEU A 1 89 ? -5.378 1.130 0.178 1.00 84.44 89 LEU A O 1
ATOM 687 N N . PRO A 1 90 ? -4.344 -0.570 -0.875 1.00 83.81 90 PRO A N 1
ATOM 688 C CA . PRO A 1 90 ? -3.302 -0.704 0.131 1.00 83.81 90 PRO A CA 1
ATOM 689 C C . PRO A 1 90 ? -2.385 0.525 0.144 1.00 83.81 90 PRO A C 1
ATOM 691 O O . PRO A 1 90 ? -2.105 1.149 -0.879 1.00 83.81 90 PRO A O 1
ATOM 694 N N . ASN A 1 91 ? -1.862 0.852 1.325 1.00 83.88 91 ASN A N 1
ATOM 695 C CA . ASN A 1 91 ? -0.895 1.935 1.461 1.00 83.88 91 ASN A CA 1
ATOM 696 C C . ASN A 1 91 ? 0.434 1.551 0.800 1.00 83.88 91 ASN A C 1
ATOM 698 O O . ASN A 1 91 ? 1.044 0.558 1.189 1.00 83.88 91 ASN A O 1
ATOM 702 N N . CYS A 1 92 ? 0.940 2.401 -0.097 1.00 84.12 92 CYS A N 1
ATOM 703 C CA . CYS A 1 92 ? 2.277 2.246 -0.683 1.00 84.12 92 CYS A CA 1
ATOM 704 C C . CYS A 1 92 ? 3.399 2.350 0.373 1.00 84.12 92 CYS A C 1
ATOM 706 O O . CYS A 1 92 ? 4.404 1.651 0.298 1.00 84.12 92 CYS A O 1
ATOM 708 N N . ALA A 1 93 ? 3.206 3.176 1.408 1.00 84.81 93 ALA A N 1
ATOM 709 C CA . ALA A 1 93 ? 4.128 3.291 2.535 1.00 84.81 93 ALA A CA 1
ATOM 710 C C . ALA A 1 93 ? 3.438 2.864 3.836 1.00 84.81 93 ALA A C 1
ATOM 712 O O . ALA A 1 93 ? 2.538 3.550 4.330 1.00 84.81 93 ALA A O 1
ATOM 713 N N . LEU A 1 94 ? 3.881 1.744 4.413 1.00 84.62 94 LEU A N 1
ATOM 714 C CA . LEU A 1 94 ? 3.348 1.206 5.662 1.00 84.62 94 LEU A CA 1
ATOM 715 C C . LEU A 1 94 ? 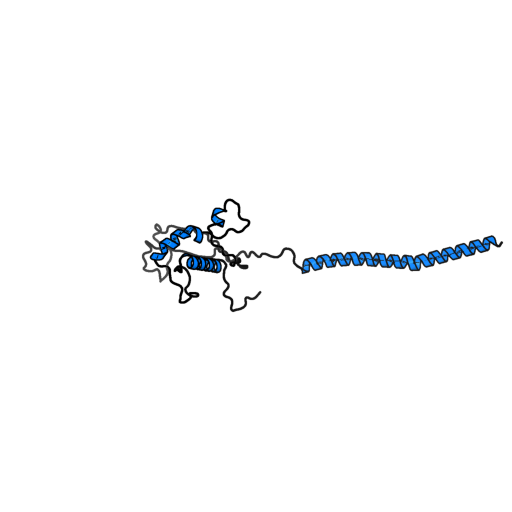4.452 1.081 6.715 1.00 84.62 94 LEU A C 1
ATOM 717 O O . LEU A 1 94 ? 5.443 0.386 6.515 1.00 84.62 94 LEU A O 1
ATOM 721 N N . ARG A 1 95 ? 4.243 1.710 7.876 1.00 85.06 95 ARG A N 1
ATOM 722 C CA . ARG A 1 95 ? 5.086 1.511 9.062 1.00 85.06 95 ARG A CA 1
ATOM 723 C C . ARG A 1 95 ? 4.465 0.427 9.931 1.00 85.06 95 ARG A C 1
ATOM 725 O O . ARG A 1 95 ? 3.341 0.592 10.400 1.00 85.06 95 ARG A O 1
ATOM 732 N N . ARG A 1 96 ? 5.184 -0.679 10.127 1.00 84.25 96 ARG A N 1
ATOM 733 C CA . ARG A 1 96 ? 4.765 -1.787 10.994 1.00 84.25 96 ARG A CA 1
ATOM 734 C C . ARG A 1 96 ? 5.583 -1.759 12.279 1.00 84.25 96 ARG A C 1
ATOM 736 O O . ARG A 1 96 ? 6.807 -1.748 12.226 1.00 84.25 96 ARG A O 1
ATOM 743 N N . TYR A 1 97 ? 4.900 -1.774 13.419 1.00 87.31 97 TYR A N 1
ATOM 744 C CA . TYR A 1 97 ? 5.528 -1.882 14.732 1.00 87.31 97 TYR A CA 1
ATOM 745 C C . TYR A 1 97 ? 5.260 -3.277 15.287 1.00 87.31 97 TYR A C 1
ATOM 747 O O . TYR A 1 97 ? 4.107 -3.663 15.462 1.00 87.31 97 TYR A O 1
ATOM 755 N N . ALA A 1 98 ? 6.322 -4.030 15.560 1.00 87.75 98 ALA A N 1
ATOM 756 C CA . ALA A 1 98 ? 6.234 -5.289 16.285 1.00 87.75 98 ALA A CA 1
ATOM 757 C C . ALA A 1 98 ? 6.640 -5.040 17.741 1.00 87.75 98 ALA A C 1
ATOM 759 O O . ALA A 1 98 ? 7.736 -4.543 18.003 1.00 87.75 98 ALA A O 1
ATOM 760 N N . ALA A 1 99 ? 5.761 -5.374 18.684 1.00 89.94 99 ALA A N 1
ATOM 761 C CA . ALA A 1 99 ? 6.028 -5.241 20.111 1.00 89.94 99 ALA A CA 1
ATOM 762 C C . ALA A 1 99 ? 6.270 -6.619 20.734 1.00 89.94 99 ALA A C 1
ATOM 764 O O . ALA A 1 99 ? 5.543 -7.571 20.458 1.00 89.94 99 ALA A O 1
ATOM 765 N N . ARG A 1 100 ? 7.282 -6.718 21.601 1.00 90.69 100 ARG A N 1
ATOM 766 C CA . ARG A 1 100 ? 7.455 -7.860 22.505 1.00 90.69 100 ARG A CA 1
ATOM 767 C C . ARG A 1 100 ? 7.012 -7.428 23.891 1.00 90.69 100 ARG A C 1
ATOM 769 O O . ARG A 1 100 ? 7.534 -6.450 24.421 1.00 90.69 100 ARG A O 1
ATOM 776 N N . VAL A 1 101 ? 6.039 -8.141 24.442 1.00 91.81 101 VAL A N 1
ATOM 777 C CA . VAL A 1 101 ? 5.428 -7.820 25.732 1.00 91.81 101 VAL A CA 1
ATOM 778 C C . VAL A 1 101 ? 5.995 -8.760 26.783 1.00 91.81 101 VAL A C 1
ATOM 780 O O . VAL A 1 101 ? 6.005 -9.973 26.594 1.00 91.81 101 VAL A O 1
ATOM 783 N N . TRP A 1 102 ? 6.448 -8.186 27.893 1.00 88.94 102 TRP A N 1
ATOM 784 C CA . TRP A 1 102 ? 6.889 -8.923 29.069 1.00 88.94 102 TRP A CA 1
ATOM 785 C C . TRP A 1 102 ? 6.169 -8.362 30.285 1.00 88.94 102 TRP A C 1
ATOM 787 O O . TRP A 1 102 ? 6.066 -7.144 30.443 1.00 88.94 102 TRP A O 1
ATOM 797 N N . THR A 1 103 ? 5.683 -9.249 31.146 1.00 88.44 103 THR A N 1
ATOM 798 C CA . THR A 1 103 ? 4.971 -8.875 32.367 1.00 88.44 103 THR A CA 1
ATOM 799 C C . THR A 1 103 ? 5.753 -9.384 33.562 1.00 88.44 103 THR A C 1
ATOM 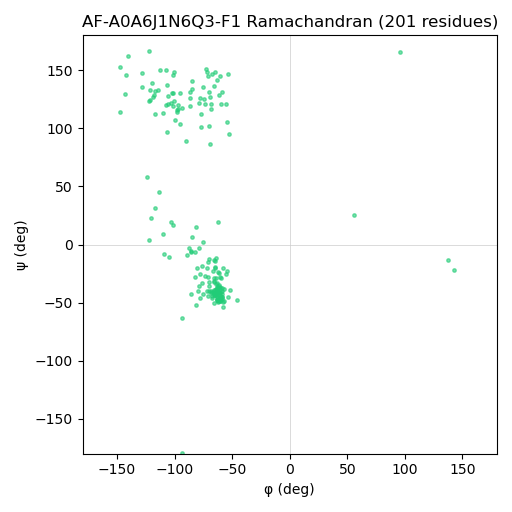801 O O . THR A 1 103 ? 6.107 -10.559 33.620 1.00 88.44 103 THR A O 1
ATOM 804 N N . VAL A 1 104 ? 6.024 -8.494 34.515 1.00 82.19 104 VAL A N 1
ATOM 805 C CA . VAL A 1 104 ? 6.721 -8.831 35.758 1.00 82.19 104 VAL A CA 1
ATOM 806 C C . VAL A 1 104 ? 5.814 -8.458 36.931 1.00 82.19 104 VAL A C 1
ATOM 808 O O . VAL A 1 104 ? 5.396 -7.301 37.018 1.00 82.19 104 VAL A O 1
ATOM 811 N N . PRO A 1 105 ? 5.475 -9.402 37.828 1.00 78.50 105 PRO A N 1
ATOM 812 C CA . PRO A 1 105 ? 4.677 -9.097 39.007 1.00 78.50 105 PRO A CA 1
ATOM 813 C C . PRO A 1 105 ? 5.520 -8.324 40.032 1.00 78.50 105 PRO A C 1
ATOM 815 O O . PRO A 1 105 ? 6.540 -8.810 40.513 1.00 78.50 105 PRO A O 1
ATOM 818 N N . TYR A 1 106 ?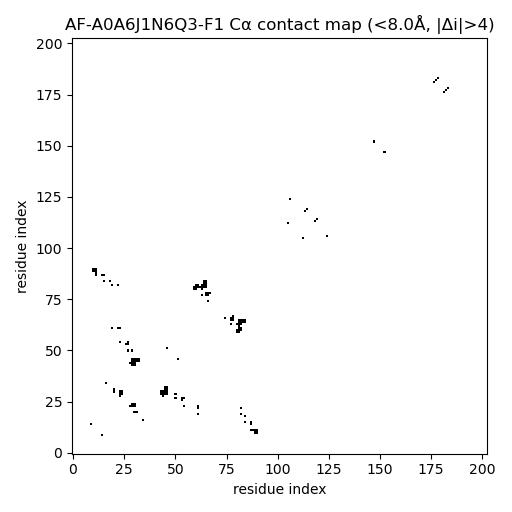 5.081 -7.116 40.392 1.00 69.94 106 TYR A N 1
ATOM 819 C CA . TYR A 1 106 ? 5.789 -6.243 41.342 1.00 69.94 106 TYR A CA 1
ATOM 820 C C . TYR A 1 106 ? 5.398 -6.463 42.816 1.00 69.94 106 TYR A C 1
ATOM 822 O O . TYR A 1 106 ? 6.057 -5.934 43.705 1.00 69.94 106 TYR A O 1
ATOM 830 N N . GLY A 1 107 ? 4.357 -7.256 43.094 1.00 62.59 107 GLY A N 1
ATOM 831 C CA . GLY A 1 107 ? 3.708 -7.344 44.412 1.00 62.59 107 GLY A CA 1
ATOM 832 C C . GLY A 1 107 ? 4.552 -7.880 45.580 1.00 62.59 107 GLY A C 1
ATOM 833 O O . GLY A 1 107 ? 4.127 -7.748 46.720 1.00 62.59 107 GLY A O 1
ATOM 834 N N . GLY A 1 108 ? 5.733 -8.462 45.333 1.00 59.50 108 GLY A N 1
ATOM 835 C CA . GLY A 1 108 ? 6.609 -9.018 46.382 1.00 59.50 108 GLY A CA 1
ATOM 836 C C . GLY A 1 108 ? 7.850 -8.182 46.716 1.00 59.50 108 GLY A C 1
ATOM 837 O O . GLY A 1 108 ? 8.536 -8.452 47.700 1.00 59.50 108 GLY A O 1
ATOM 838 N N . LEU A 1 109 ? 8.168 -7.168 45.910 1.00 57.31 109 LEU A N 1
ATOM 839 C CA . LEU A 1 109 ? 9.338 -6.318 46.112 1.00 57.31 109 LEU A CA 1
ATOM 840 C C . LEU A 1 109 ? 8.882 -5.083 46.887 1.00 57.31 109 LEU A C 1
ATOM 842 O O . LEU A 1 109 ? 8.292 -4.177 46.310 1.00 57.31 109 LEU A O 1
ATOM 846 N N . GLY A 1 110 ? 9.171 -5.010 48.189 1.00 55.50 110 GLY A N 1
ATOM 847 C CA . GLY A 1 110 ? 8.863 -3.854 49.054 1.00 55.50 110 GLY A CA 1
ATOM 848 C C . GLY A 1 110 ? 9.559 -2.535 48.667 1.00 55.50 110 GLY A C 1
ATOM 849 O O . GLY A 1 110 ? 9.693 -1.639 49.495 1.00 55.50 110 GLY A O 1
ATOM 850 N N . LYS A 1 111 ? 10.043 -2.409 47.426 1.00 58.31 111 LYS A N 1
ATOM 851 C CA . LYS A 1 111 ? 10.702 -1.235 46.861 1.00 58.31 111 LYS A CA 1
ATOM 852 C C . LYS A 1 111 ? 9.882 -0.725 45.680 1.00 58.31 111 LYS A C 1
ATOM 854 O O . LYS A 1 111 ? 9.576 -1.475 44.756 1.00 58.31 111 LYS A O 1
ATOM 859 N N . ARG A 1 112 ? 9.545 0.567 45.706 1.00 61.44 112 ARG A N 1
ATOM 860 C CA . ARG A 1 112 ? 8.823 1.236 44.617 1.00 61.44 112 ARG A CA 1
ATOM 861 C C . ARG A 1 112 ? 9.677 1.179 43.338 1.00 61.44 112 ARG A C 1
ATOM 863 O O . ARG A 1 112 ? 10.838 1.580 43.394 1.00 61.44 112 ARG A O 1
ATOM 870 N N . PRO A 1 113 ? 9.137 0.716 42.195 1.00 59.69 113 PRO A N 1
ATOM 871 C CA . PRO A 1 113 ? 9.907 0.576 40.955 1.00 59.69 113 PRO A CA 1
ATOM 872 C C . PRO A 1 113 ? 10.287 1.922 40.315 1.00 59.69 113 PRO A C 1
ATOM 874 O O . PRO A 1 113 ? 11.120 1.952 39.414 1.00 59.69 113 PRO A O 1
ATOM 877 N N . PHE A 1 114 ? 9.695 3.031 40.770 1.00 64.06 114 PHE A N 1
ATOM 878 C CA . PHE A 1 114 ? 9.983 4.376 40.283 1.00 64.06 114 PHE A CA 1
ATOM 879 C C . PHE A 1 114 ? 9.938 5.383 41.440 1.00 64.06 114 PHE A C 1
ATOM 881 O O . PHE A 1 114 ? 8.953 5.425 42.177 1.00 64.06 114 PHE A O 1
ATOM 888 N N . HIS A 1 115 ? 10.984 6.202 41.576 1.00 62.56 115 HIS A N 1
ATOM 889 C CA . HIS A 1 115 ? 11.009 7.368 42.461 1.00 62.56 115 HIS A CA 1
ATOM 890 C C . HIS A 1 115 ? 10.913 8.619 41.588 1.00 62.56 115 HIS A C 1
ATOM 892 O O . HIS A 1 115 ? 11.900 9.072 41.019 1.00 62.56 115 HIS A O 1
ATOM 898 N N . ASN A 1 116 ? 9.701 9.143 41.448 1.00 67.38 116 ASN A N 1
ATOM 899 C CA . ASN A 1 116 ? 9.434 10.423 40.805 1.00 67.38 116 ASN A CA 1
ATOM 900 C C . ASN A 1 116 ? 8.579 11.250 41.756 1.00 67.38 116 ASN A C 1
ATOM 902 O O . ASN A 1 116 ? 7.674 10.705 42.385 1.00 67.38 116 ASN A O 1
ATOM 906 N N . LYS A 1 117 ? 8.756 12.575 41.739 1.00 66.56 117 LYS A N 1
ATOM 907 C CA . LYS A 1 117 ? 7.942 13.515 42.531 1.00 66.56 117 LYS A CA 1
ATOM 908 C C . LYS A 1 117 ? 6.425 13.375 42.299 1.00 66.56 117 LYS A C 1
ATOM 910 O O . LYS A 1 117 ? 5.646 13.754 43.158 1.00 66.56 117 LYS A O 1
ATOM 915 N N . PHE A 1 118 ? 6.008 12.820 41.155 1.00 64.12 118 PHE A N 1
ATOM 916 C CA . PHE A 1 118 ? 4.603 12.543 40.817 1.00 64.12 118 PHE A CA 1
ATOM 917 C C . PHE A 1 118 ? 4.036 11.260 41.446 1.00 64.12 118 PHE A C 1
ATOM 919 O O . PHE A 1 118 ? 2.824 11.098 41.508 1.00 64.12 118 PHE A O 1
ATOM 926 N N . VAL A 1 119 ? 4.898 10.331 41.866 1.00 68.25 119 VAL A N 1
ATOM 927 C CA . VAL A 1 119 ? 4.524 9.006 42.398 1.00 68.25 119 VAL A CA 1
ATOM 928 C C . VAL A 1 119 ? 4.799 8.925 43.909 1.00 68.25 119 VAL A C 1
ATOM 930 O O . VAL A 1 119 ? 4.374 7.986 44.585 1.00 68.25 119 VAL A O 1
ATOM 933 N N . ASP A 1 120 ? 5.466 9.939 44.465 1.00 63.22 120 ASP A N 1
ATOM 934 C CA . ASP A 1 120 ? 5.705 10.099 45.895 1.00 63.22 120 ASP A CA 1
ATOM 935 C C . ASP A 1 120 ? 4.389 10.421 46.624 1.00 63.22 120 ASP A C 1
ATOM 937 O O . ASP A 1 120 ? 4.019 11.571 46.824 1.00 63.22 120 ASP A O 1
ATOM 941 N N . GLY A 1 121 ? 3.654 9.369 46.997 1.00 64.50 121 GLY A N 1
ATOM 942 C CA . GLY A 1 121 ? 2.413 9.466 47.777 1.00 64.50 121 GLY A CA 1
ATOM 943 C C . GLY A 1 121 ? 1.287 8.552 47.297 1.00 64.50 121 GLY A C 1
ATOM 944 O O . GLY A 1 121 ? 0.335 8.330 48.039 1.00 64.50 121 GLY A O 1
ATOM 945 N N . LEU A 1 122 ? 1.398 7.968 46.098 1.00 66.94 122 LEU A N 1
ATOM 946 C CA . LEU A 1 122 ? 0.391 7.038 45.590 1.00 66.94 122 LEU A CA 1
ATOM 947 C C . LEU A 1 122 ? 0.664 5.601 46.051 1.00 66.94 122 LEU A C 1
ATOM 949 O O . LEU A 1 122 ? 1.772 5.075 45.926 1.00 66.94 122 LEU A O 1
ATOM 953 N N . SER A 1 123 ? -0.382 4.953 46.564 1.00 63.09 123 SER A N 1
ATOM 954 C CA . SER A 1 123 ? -0.385 3.524 46.867 1.00 63.09 123 SER A CA 1
ATOM 955 C C . SER A 1 123 ? -0.542 2.728 45.568 1.00 63.09 123 SER A C 1
ATOM 957 O O . SER A 1 123 ? -1.590 2.773 44.927 1.00 63.09 123 SER A O 1
ATOM 959 N N . LEU A 1 124 ? 0.504 2.004 45.160 1.00 68.50 124 LEU A N 1
ATOM 960 C CA . LEU A 1 124 ? 0.552 1.243 43.901 1.00 68.50 124 LEU A CA 1
ATOM 961 C C . LEU A 1 124 ? -0.144 -0.134 43.966 1.00 68.50 124 LEU A C 1
ATOM 963 O O . LEU A 1 124 ? 0.055 -0.958 43.080 1.00 68.50 124 LEU A O 1
ATOM 967 N N . VAL A 1 125 ? -0.967 -0.393 44.987 1.00 67.31 125 VAL A N 1
ATOM 968 C CA . VAL A 1 125 ? -1.555 -1.721 45.267 1.00 67.31 125 VAL A CA 1
ATOM 969 C C . VAL A 1 125 ? -2.439 -2.245 44.119 1.00 67.31 125 VAL A C 1
ATOM 971 O O . VAL A 1 125 ? -2.475 -3.449 43.902 1.00 67.31 125 VAL A O 1
ATOM 974 N N . ASN A 1 126 ? -3.047 -1.357 43.318 1.00 70.38 126 ASN A N 1
ATOM 975 C CA . ASN A 1 126 ? -3.807 -1.689 42.096 1.00 70.38 126 ASN A CA 1
ATOM 976 C C . ASN A 1 126 ? -3.230 -1.011 40.835 1.00 70.38 126 ASN A C 1
ATOM 978 O O . ASN A 1 126 ? -3.944 -0.764 39.864 1.00 70.38 126 ASN A O 1
ATOM 982 N N . GLY A 1 127 ? -1.950 -0.632 40.869 1.00 71.06 127 GLY A N 1
ATOM 983 C CA . GLY A 1 127 ? -1.295 0.082 39.777 1.00 71.06 127 GLY A CA 1
ATOM 984 C C . GLY A 1 127 ? -0.545 -0.862 38.842 1.00 71.06 127 GLY A C 1
ATOM 985 O O . GLY A 1 127 ? 0.282 -1.655 39.285 1.00 71.06 127 GLY A O 1
ATOM 986 N N . THR A 1 128 ? -0.766 -0.735 37.534 1.00 77.25 128 THR A N 1
ATOM 987 C CA . THR A 1 128 ? 0.082 -1.371 36.516 1.00 77.25 128 THR A CA 1
ATOM 988 C C . THR A 1 128 ? 1.041 -0.345 35.930 1.00 77.25 128 THR A C 1
ATOM 990 O O . THR A 1 128 ? 0.613 0.721 35.488 1.00 77.25 128 THR A O 1
ATOM 993 N N . VAL A 1 129 ? 2.332 -0.670 35.876 1.00 77.38 129 VAL A N 1
ATOM 994 C CA . VAL A 1 129 ? 3.331 0.173 35.209 1.00 77.38 129 VAL A CA 1
ATOM 995 C C . VAL A 1 129 ? 3.571 -0.369 33.805 1.00 77.38 129 VAL A C 1
ATOM 997 O O . VAL A 1 129 ? 4.064 -1.484 33.646 1.00 77.38 129 VAL A O 1
ATOM 1000 N N . LEU A 1 130 ? 3.239 0.426 32.787 1.00 86.75 130 LEU A N 1
ATOM 1001 C CA . LEU A 1 130 ? 3.515 0.110 31.388 1.00 86.75 130 LEU A CA 1
A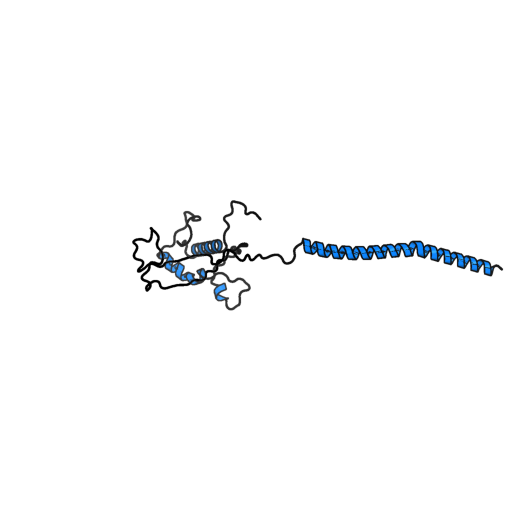TOM 1002 C C . LEU A 1 130 ? 4.746 0.890 30.919 1.00 86.75 130 LEU A C 1
ATOM 1004 O O . LEU A 1 130 ? 4.740 2.120 30.905 1.00 86.75 130 LEU A O 1
ATOM 1008 N N . ARG A 1 131 ? 5.797 0.176 30.504 1.00 83.56 131 ARG A N 1
ATOM 1009 C CA . ARG A 1 131 ? 6.999 0.779 29.916 1.00 83.56 131 ARG A CA 1
ATOM 1010 C C . ARG A 1 131 ? 7.067 0.451 28.429 1.00 83.56 131 ARG A C 1
ATOM 1012 O O . ARG A 1 131 ? 7.292 -0.696 28.060 1.00 83.56 131 ARG A O 1
ATOM 1019 N N . ILE A 1 132 ? 6.920 1.474 27.591 1.00 91.19 132 ILE A N 1
ATOM 1020 C CA . ILE A 1 132 ? 7.054 1.366 26.135 1.00 91.19 132 ILE A CA 1
ATOM 1021 C C . ILE A 1 132 ? 8.386 2.000 25.747 1.00 91.19 132 ILE A C 1
ATOM 1023 O O . ILE A 1 132 ? 8.630 3.167 26.046 1.00 91.19 132 ILE A O 1
ATOM 1027 N N . TYR A 1 133 ? 9.263 1.228 25.115 1.00 90.25 133 TYR A N 1
ATOM 1028 C CA . TYR A 1 133 ? 10.546 1.710 24.616 1.00 90.25 133 TYR A CA 1
ATOM 1029 C C . TYR A 1 133 ? 10.923 0.959 23.341 1.00 90.25 133 TYR A C 1
ATOM 1031 O O . TYR A 1 133 ? 10.514 -0.185 23.134 1.00 90.25 133 TYR A O 1
ATOM 1039 N N . PHE A 1 134 ? 11.712 1.601 22.484 1.00 91.25 134 PHE A N 1
ATOM 1040 C CA . PHE A 1 134 ? 12.292 0.933 21.328 1.00 91.25 134 PHE A CA 1
ATOM 1041 C C . PHE A 1 134 ? 13.480 0.090 21.785 1.00 91.25 134 PHE A C 1
ATOM 1043 O O . PHE A 1 134 ? 14.380 0.583 22.459 1.00 91.25 134 PHE A O 1
ATOM 1050 N N . SER A 1 135 ? 13.475 -1.199 21.442 1.00 86.94 135 SER A N 1
ATOM 1051 C CA . SER A 1 135 ? 14.582 -2.100 21.787 1.00 86.94 135 SER A CA 1
ATOM 1052 C C . SER A 1 135 ? 15.845 -1.831 20.965 1.00 86.94 135 SER A C 1
ATOM 1054 O O . SER A 1 135 ? 16.914 -2.297 21.350 1.00 86.94 135 SER A O 1
ATOM 1056 N N . ARG A 1 136 ? 15.704 -1.170 19.815 1.00 86.69 136 ARG A N 1
ATOM 1057 C CA . ARG A 1 136 ? 16.762 -0.859 18.856 1.00 86.69 136 ARG A CA 1
ATOM 1058 C C . ARG A 1 136 ? 16.518 0.530 18.276 1.00 86.69 136 ARG A C 1
ATOM 1060 O O . ARG A 1 136 ? 15.360 0.921 18.120 1.00 86.69 136 ARG A O 1
ATOM 1067 N N . GLU A 1 137 ? 17.594 1.253 17.991 1.00 85.69 137 GLU A N 1
ATOM 1068 C CA . GLU A 1 137 ? 17.537 2.582 17.366 1.00 85.69 137 GLU A CA 1
ATOM 1069 C C . GLU A 1 137 ? 17.396 2.483 15.840 1.00 85.69 137 GLU A C 1
ATOM 1071 O O . GLU A 1 137 ? 16.787 3.351 15.216 1.00 85.69 137 GLU A O 1
ATOM 1076 N N . ASP A 1 138 ? 17.891 1.396 15.245 1.00 85.25 138 ASP A N 1
ATOM 1077 C CA . ASP A 1 138 ? 17.767 1.086 13.828 1.00 85.25 138 ASP A CA 1
ATOM 1078 C C . ASP A 1 138 ? 16.440 0.379 13.508 1.00 85.25 138 ASP A C 1
ATOM 1080 O O . ASP A 1 138 ? 15.940 -0.470 14.252 1.00 85.25 138 ASP A O 1
ATOM 1084 N N . GLN A 1 139 ? 15.847 0.741 12.370 1.00 84.19 139 GLN A N 1
ATOM 1085 C CA . GLN A 1 139 ? 14.604 0.156 11.872 1.00 84.19 139 GLN A CA 1
ATOM 1086 C C . GLN A 1 139 ? 14.846 -0.446 10.491 1.00 84.19 139 GLN A C 1
ATOM 1088 O O . GLN A 1 139 ? 15.425 0.199 9.619 1.00 84.19 139 GLN A O 1
ATOM 1093 N N . ALA A 1 140 ? 14.378 -1.678 10.283 1.00 83.94 140 ALA A N 1
ATOM 1094 C CA . ALA A 1 140 ? 14.447 -2.322 8.978 1.00 83.94 140 ALA A CA 1
ATOM 1095 C C . ALA A 1 140 ? 13.509 -1.609 7.992 1.00 83.94 140 ALA A C 1
ATOM 1097 O O . ALA A 1 140 ? 12.296 -1.543 8.213 1.00 83.94 140 ALA A O 1
ATOM 1098 N N . LEU A 1 141 ? 14.076 -1.091 6.904 1.00 88.69 141 LEU A N 1
ATOM 1099 C CA . LEU A 1 141 ? 13.332 -0.516 5.791 1.00 88.69 141 LEU A CA 1
ATOM 1100 C C . LEU A 1 141 ? 13.202 -1.570 4.690 1.00 88.69 141 LEU A C 1
ATOM 1102 O O . LEU A 1 141 ? 14.195 -1.968 4.088 1.00 88.69 141 LEU A O 1
ATOM 1106 N N . TYR A 1 142 ? 11.973 -2.007 4.427 1.00 87.06 142 TYR A N 1
ATOM 1107 C CA . TYR A 1 142 ? 11.667 -2.871 3.292 1.00 87.06 142 TYR A CA 1
ATOM 1108 C C . TYR A 1 142 ? 11.137 -2.009 2.151 1.00 87.06 142 TYR A C 1
ATOM 1110 O O . TYR A 1 142 ? 10.080 -1.390 2.282 1.00 87.06 142 TYR A O 1
ATOM 1118 N N . GLN A 1 143 ? 11.876 -1.970 1.047 1.00 88.25 143 GLN A N 1
ATOM 1119 C CA . GLN A 1 143 ? 11.498 -1.265 -0.171 1.00 88.25 143 GLN A CA 1
ATOM 1120 C C . GLN A 1 143 ? 11.275 -2.288 -1.283 1.00 88.25 143 GLN A C 1
ATOM 1122 O O . GLN A 1 143 ? 12.069 -3.211 -1.448 1.00 88.25 143 GLN A O 1
ATOM 1127 N N . VAL A 1 144 ? 10.169 -2.142 -2.010 1.00 86.25 144 VAL A N 1
ATOM 1128 C CA . VAL A 1 144 ? 9.881 -2.950 -3.197 1.00 86.25 144 VAL A CA 1
ATOM 1129 C C . VAL A 1 144 ? 10.319 -2.141 -4.407 1.00 86.25 144 VAL A C 1
ATOM 1131 O O . VAL A 1 144 ? 9.824 -1.035 -4.620 1.00 86.25 144 VAL A O 1
ATOM 1134 N N . GLU A 1 145 ? 11.253 -2.686 -5.175 1.00 86.31 145 GLU A N 1
ATOM 1135 C CA . GLU A 1 145 ? 11.774 -2.070 -6.394 1.00 86.31 145 GLU A CA 1
ATOM 1136 C C . GLU A 1 145 ? 11.353 -2.894 -7.613 1.00 86.31 145 GLU A C 1
ATOM 1138 O O . GLU A 1 145 ? 11.134 -4.104 -7.522 1.00 86.31 145 GLU A O 1
ATOM 1143 N N . ALA A 1 146 ? 11.183 -2.231 -8.757 1.00 86.75 146 ALA A N 1
ATOM 1144 C CA . ALA A 1 146 ? 10.859 -2.917 -10.000 1.00 86.75 146 ALA A CA 1
ATOM 1145 C C . ALA A 1 146 ? 12.076 -3.724 -10.474 1.00 86.75 146 ALA A C 1
ATOM 1147 O O . ALA A 1 146 ? 13.172 -3.184 -10.560 1.00 86.75 146 ALA A O 1
ATOM 1148 N N . ASN A 1 147 ? 11.870 -4.998 -10.819 1.00 85.69 147 ASN A N 1
ATOM 1149 C CA . ASN A 1 147 ? 12.948 -5.899 -11.250 1.00 85.69 147 ASN A CA 1
ATOM 1150 C C . ASN A 1 147 ? 13.510 -5.568 -12.650 1.00 85.69 147 ASN A C 1
ATOM 1152 O O . ASN A 1 147 ? 14.546 -6.092 -13.037 1.00 85.69 147 ASN A O 1
ATOM 1156 N N . LEU A 1 148 ? 12.803 -4.753 -13.438 1.00 87.00 148 LEU A N 1
ATOM 1157 C CA . LEU A 1 148 ? 13.242 -4.349 -14.769 1.00 87.00 148 LEU A CA 1
ATOM 1158 C C . LEU A 1 148 ? 12.754 -2.935 -15.060 1.00 87.00 148 LEU A C 1
ATOM 1160 O O . LEU A 1 148 ? 11.549 -2.695 -15.182 1.00 87.00 148 LEU A O 1
ATOM 1164 N N . ILE A 1 149 ? 13.690 -2.001 -15.177 1.00 91.62 149 ILE A N 1
ATOM 1165 C CA . ILE A 1 149 ? 13.364 -0.603 -15.452 1.00 91.62 149 ILE A CA 1
ATOM 1166 C C . ILE A 1 149 ? 13.585 -0.316 -16.942 1.00 91.62 149 ILE A C 1
ATOM 1168 O O . ILE A 1 149 ? 14.448 -0.902 -17.592 1.00 91.62 149 ILE A O 1
ATOM 1172 N N . PHE A 1 150 ? 12.802 0.600 -17.519 1.00 93.69 150 PHE A N 1
ATOM 1173 C CA . PHE A 1 150 ? 12.841 0.906 -18.955 1.00 93.69 150 PHE A CA 1
ATOM 1174 C C . PHE A 1 150 ? 14.252 1.223 -19.481 1.00 93.69 150 PHE A C 1
ATOM 1176 O O . PHE A 1 150 ? 14.617 0.775 -20.566 1.00 93.69 150 PHE A O 1
ATOM 1183 N N . TYR A 1 151 ? 15.071 1.950 -18.712 1.00 93.56 151 TYR A N 1
ATOM 1184 C CA . TYR A 1 151 ? 16.434 2.284 -19.133 1.00 93.56 151 TYR A CA 1
ATOM 1185 C C . TYR A 1 151 ? 17.341 1.047 -19.239 1.00 93.56 151 TYR A C 1
ATOM 1187 O O . TYR A 1 151 ? 18.240 1.029 -20.076 1.00 93.56 151 TYR A O 1
ATOM 1195 N N . GLU A 1 152 ? 17.092 -0.001 -18.451 1.00 94.62 152 GLU A N 1
ATOM 1196 C CA . GLU A 1 152 ? 17.844 -1.261 -18.504 1.00 94.62 152 GLU A CA 1
ATOM 1197 C C . GLU A 1 152 ? 17.498 -2.033 -19.777 1.00 94.62 152 GLU A C 1
ATOM 1199 O O . GLU A 1 152 ? 18.388 -2.540 -20.460 1.00 94.62 152 GLU A O 1
ATOM 1204 N N . VAL A 1 153 ? 16.216 -2.035 -20.159 1.00 95.06 153 VAL A N 1
ATOM 1205 C CA . VAL A 1 153 ? 15.746 -2.625 -21.422 1.00 95.06 153 VAL A CA 1
ATOM 1206 C C . VAL A 1 153 ? 16.355 -1.901 -22.618 1.00 95.06 153 VAL A C 1
ATOM 1208 O O . VAL A 1 153 ? 16.873 -2.540 -23.535 1.00 95.06 153 VAL A O 1
ATOM 1211 N N . VAL A 1 154 ? 16.338 -0.567 -22.603 1.00 96.69 154 VAL A N 1
ATOM 1212 C CA . VAL A 1 154 ? 16.937 0.247 -23.669 1.00 96.69 154 VAL A CA 1
ATOM 1213 C C . VAL A 1 154 ? 18.444 0.018 -23.755 1.00 96.69 154 VAL A C 1
ATOM 1215 O O . VAL A 1 154 ? 18.966 -0.124 -24.858 1.00 96.69 154 VAL A O 1
ATOM 1218 N N . ALA A 1 155 ? 19.144 -0.076 -22.622 1.00 96.31 155 ALA A N 1
ATOM 1219 C CA . ALA A 1 155 ? 20.575 -0.363 -22.605 1.00 96.31 155 ALA A CA 1
ATOM 1220 C C . ALA A 1 155 ? 20.886 -1.756 -23.176 1.00 96.31 155 ALA A C 1
ATOM 1222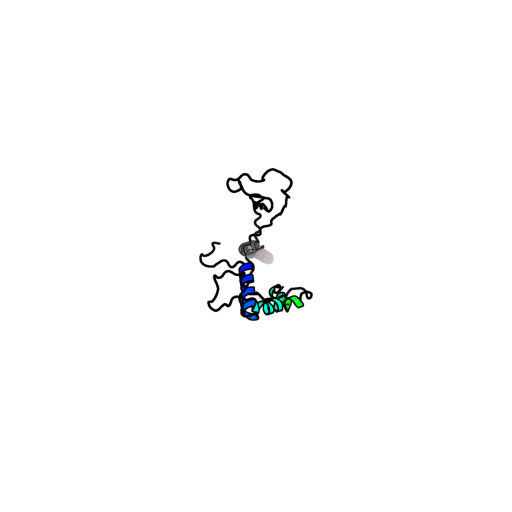 O O . ALA A 1 155 ? 21.803 -1.904 -23.986 1.00 96.31 155 ALA A O 1
ATOM 1223 N N . PHE A 1 156 ? 20.100 -2.770 -22.809 1.00 96.19 156 PHE A N 1
ATOM 1224 C CA . PHE A 1 156 ? 20.261 -4.129 -23.320 1.00 96.19 156 PHE A CA 1
ATOM 1225 C C . PHE A 1 156 ? 20.048 -4.204 -24.840 1.00 96.19 156 PHE A C 1
ATOM 1227 O O . PHE A 1 156 ? 20.904 -4.716 -25.566 1.00 96.19 156 PHE A O 1
ATOM 1234 N N . LEU A 1 157 ? 18.946 -3.635 -25.337 1.00 96.94 157 LEU A N 1
ATOM 1235 C CA . LEU A 1 157 ? 18.650 -3.587 -26.771 1.00 96.94 157 LEU A CA 1
ATOM 1236 C C . LEU A 1 157 ? 19.664 -2.736 -27.539 1.00 96.94 157 LEU A C 1
ATOM 1238 O O . LEU A 1 157 ? 20.087 -3.118 -28.629 1.00 96.94 157 LEU A O 1
ATOM 1242 N N . GLY A 1 158 ? 20.096 -1.616 -26.957 1.00 96.75 158 GLY A N 1
ATOM 1243 C CA . GLY A 1 158 ? 21.133 -0.753 -27.510 1.00 96.75 158 GLY A CA 1
ATOM 1244 C C . GLY A 1 158 ? 22.438 -1.513 -27.724 1.00 96.75 158 GLY A C 1
ATOM 1245 O O . GLY A 1 158 ? 22.966 -1.522 -28.836 1.00 96.75 158 GLY A O 1
ATOM 1246 N N . ASN A 1 159 ? 22.903 -2.239 -26.707 1.00 96.25 159 ASN A N 1
ATOM 1247 C CA . ASN A 1 159 ? 24.119 -3.046 -26.800 1.00 96.25 159 ASN A CA 1
ATOM 1248 C C . ASN A 1 159 ? 24.013 -4.132 -27.877 1.00 96.25 159 ASN A C 1
ATOM 1250 O O . ASN A 1 159 ? 24.930 -4.295 -28.682 1.00 96.25 159 ASN A O 1
ATOM 1254 N N . LEU A 1 160 ? 22.880 -4.836 -27.947 1.00 97.38 160 LEU A N 1
ATOM 1255 C CA . LEU A 1 160 ? 22.665 -5.861 -28.968 1.00 97.38 160 LEU A CA 1
ATOM 1256 C C . LEU A 1 160 ? 22.625 -5.259 -30.381 1.00 97.38 160 LEU A C 1
ATOM 1258 O O . LEU A 1 160 ? 23.257 -5.784 -31.298 1.00 97.38 160 LEU A O 1
ATOM 1262 N N . SER A 1 161 ? 21.945 -4.123 -30.552 1.00 97.12 161 SER A N 1
ATOM 1263 C CA . SER A 1 161 ? 21.872 -3.422 -31.837 1.00 97.12 161 SER A CA 1
ATOM 1264 C C . SER A 1 161 ? 23.243 -2.937 -32.312 1.00 97.12 161 SER A C 1
ATOM 1266 O O . SER A 1 161 ? 23.562 -3.076 -33.491 1.00 97.12 161 SER A O 1
ATOM 1268 N N . LEU A 1 162 ? 24.086 -2.446 -31.398 1.00 97.12 162 LEU A N 1
ATOM 1269 C CA . LEU A 1 162 ? 25.427 -1.965 -31.718 1.00 97.12 162 LEU A CA 1
ATOM 1270 C C . LEU A 1 162 ? 26.340 -3.108 -32.171 1.00 97.12 162 LEU A C 1
ATOM 1272 O O . LEU A 1 162 ? 27.084 -2.949 -33.138 1.00 97.12 162 LEU A O 1
ATOM 1276 N N . LEU A 1 163 ? 26.254 -4.270 -31.517 1.00 97.12 163 LEU A N 1
ATOM 1277 C CA . LEU A 1 163 ? 27.011 -5.461 -31.911 1.00 97.12 163 LEU A CA 1
ATOM 1278 C C . LEU A 1 163 ? 26.618 -5.936 -33.313 1.00 97.12 163 LEU A C 1
ATOM 1280 O O . LEU A 1 163 ? 27.488 -6.179 -34.151 1.00 97.12 163 LEU A O 1
ATOM 1284 N N . VAL A 1 164 ? 25.314 -6.022 -33.588 1.00 97.75 164 VAL A N 1
ATOM 1285 C CA . VAL A 1 164 ? 24.810 -6.426 -34.907 1.00 97.75 164 VAL A CA 1
ATOM 1286 C C . VAL A 1 164 ? 25.235 -5.417 -35.974 1.00 97.75 164 VAL A C 1
ATOM 1288 O O . VAL A 1 164 ? 25.804 -5.811 -36.992 1.00 97.75 164 VAL A O 1
ATOM 1291 N N . MET A 1 165 ? 25.052 -4.119 -35.721 1.00 97.25 165 MET A N 1
ATOM 1292 C CA . MET A 1 165 ? 25.481 -3.062 -36.640 1.00 97.25 165 MET A CA 1
ATOM 1293 C C . MET A 1 165 ? 26.988 -3.124 -36.912 1.00 97.25 165 MET A C 1
ATOM 1295 O O . MET A 1 165 ? 27.401 -3.046 -38.068 1.00 97.25 165 MET A O 1
ATOM 1299 N N . GLY A 1 166 ? 27.811 -3.357 -35.886 1.00 96.94 166 GLY A N 1
ATOM 1300 C CA . GLY A 1 166 ? 29.259 -3.510 -36.037 1.00 96.94 166 GLY A CA 1
ATOM 1301 C C . GLY A 1 166 ? 29.645 -4.656 -36.976 1.00 96.94 166 GLY A C 1
ATOM 1302 O O . GLY A 1 166 ? 30.437 -4.458 -37.899 1.00 96.94 166 GLY A O 1
ATOM 1303 N N . ILE A 1 167 ? 29.038 -5.835 -36.808 1.00 96.81 167 ILE A N 1
ATOM 1304 C CA . ILE A 1 167 ? 29.287 -6.997 -37.679 1.00 96.81 167 ILE A CA 1
ATOM 1305 C C . ILE A 1 167 ? 28.817 -6.711 -39.114 1.00 96.81 167 ILE A C 1
ATOM 1307 O O . ILE A 1 167 ? 29.535 -6.992 -40.081 1.00 96.81 167 ILE A O 1
ATOM 1311 N N . THR A 1 168 ? 27.636 -6.109 -39.278 1.00 97.62 168 THR A N 1
ATOM 1312 C CA . THR A 1 168 ? 27.118 -5.758 -40.613 1.00 97.62 168 THR A CA 1
ATOM 1313 C C . THR A 1 168 ? 27.983 -4.713 -41.325 1.00 97.62 168 THR A C 1
ATOM 1315 O O . THR A 1 168 ? 28.178 -4.802 -42.535 1.00 97.62 168 THR A O 1
ATOM 1318 N N . ALA A 1 169 ? 28.580 -3.766 -40.597 1.00 97.25 169 ALA A N 1
ATOM 1319 C CA . ALA A 1 169 ? 29.471 -2.769 -41.178 1.00 97.25 169 ALA A CA 1
ATOM 1320 C C . ALA A 1 169 ? 30.773 -3.401 -41.693 1.00 97.25 169 ALA A C 1
ATOM 1322 O O . ALA A 1 169 ? 31.172 -3.137 -42.827 1.00 97.25 169 ALA A O 1
ATOM 1323 N N . ILE A 1 170 ? 31.413 -4.273 -40.902 1.00 97.19 170 ILE A N 1
ATOM 1324 C CA . ILE A 1 170 ? 32.650 -4.965 -41.308 1.00 97.19 170 ILE A CA 1
ATOM 1325 C C . ILE A 1 170 ? 32.401 -5.812 -42.562 1.00 97.19 170 ILE A C 1
ATOM 1327 O O . ILE A 1 170 ? 33.132 -5.695 -43.545 1.00 97.19 170 ILE A O 1
ATOM 1331 N N . THR A 1 171 ? 31.329 -6.606 -42.561 1.00 96.75 171 THR A N 1
ATOM 1332 C CA . THR A 1 171 ? 30.965 -7.449 -43.714 1.00 96.75 171 THR A CA 1
ATOM 1333 C C . THR A 1 171 ? 30.650 -6.621 -44.963 1.00 96.75 171 THR A C 1
ATOM 1335 O O . THR A 1 171 ? 31.062 -6.985 -46.067 1.00 96.75 171 THR A O 1
ATOM 1338 N N . PHE A 1 172 ? 29.998 -5.464 -44.813 1.00 96.81 172 PHE A N 1
ATOM 1339 C CA . PHE A 1 172 ? 29.776 -4.532 -45.917 1.00 96.81 172 PHE A CA 1
ATOM 1340 C C . PHE A 1 172 ? 31.094 -3.983 -46.491 1.00 96.81 172 PHE A C 1
ATOM 1342 O O . PHE A 1 172 ? 31.279 -3.980 -47.711 1.00 96.81 172 PHE A O 1
ATOM 1349 N N . TYR A 1 173 ? 32.037 -3.570 -45.636 1.00 96.44 173 TYR A N 1
ATOM 1350 C CA . TYR A 1 173 ? 33.355 -3.100 -46.079 1.00 96.44 173 TYR A CA 1
ATOM 1351 C C . TYR A 1 173 ? 34.143 -4.183 -46.823 1.00 96.44 173 TYR A C 1
ATOM 1353 O O . TYR A 1 173 ? 34.752 -3.895 -47.859 1.00 96.44 173 TYR A O 1
ATOM 1361 N N . GLU A 1 174 ? 34.098 -5.430 -46.350 1.00 96.06 174 GLU A N 1
ATOM 1362 C CA . GLU A 1 174 ? 34.713 -6.555 -47.055 1.00 96.06 174 GLU A CA 1
ATOM 1363 C C . GLU A 1 174 ? 34.088 -6.752 -48.441 1.00 96.06 174 GLU A C 1
ATOM 1365 O O . GLU A 1 174 ? 34.811 -6.848 -49.437 1.00 96.06 174 GLU A O 1
ATOM 1370 N N . LEU A 1 175 ? 32.757 -6.731 -48.544 1.00 94.75 175 LEU A N 1
ATOM 1371 C CA . LEU A 1 175 ? 32.051 -6.894 -49.815 1.00 94.75 175 LEU A CA 1
ATOM 1372 C C . LEU A 1 175 ? 32.453 -5.811 -50.828 1.00 94.75 175 LEU A C 1
ATOM 1374 O O . LEU A 1 175 ? 32.786 -6.124 -51.975 1.00 94.75 175 LEU A O 1
ATOM 1378 N N . VAL A 1 176 ? 32.519 -4.545 -50.402 1.00 95.38 176 VAL A N 1
ATOM 1379 C CA . VAL A 1 176 ? 32.978 -3.431 -51.250 1.00 95.38 176 VAL A CA 1
ATOM 1380 C C . VAL A 1 176 ? 34.419 -3.646 -51.721 1.00 95.38 176 VAL A C 1
ATOM 1382 O O . VAL A 1 176 ? 34.718 -3.450 -52.906 1.00 95.38 176 VAL A O 1
ATOM 1385 N N . TYR A 1 177 ? 35.316 -4.088 -50.836 1.00 94.88 177 TYR A N 1
ATOM 1386 C CA . TYR A 1 177 ? 36.704 -4.399 -51.186 1.00 94.88 177 TYR A CA 1
ATOM 1387 C C . TYR A 1 177 ? 36.796 -5.518 -52.242 1.00 94.88 177 TYR A C 1
ATOM 1389 O O . TYR A 1 177 ? 37.522 -5.390 -53.239 1.00 94.88 177 TYR A O 1
ATOM 1397 N N . PHE A 1 178 ? 36.017 -6.591 -52.072 1.00 93.44 178 PHE A N 1
ATOM 1398 C CA . PHE A 1 178 ? 35.955 -7.713 -53.011 1.00 93.44 178 PHE A CA 1
ATOM 1399 C C . PHE A 1 178 ? 35.418 -7.288 -54.388 1.00 93.44 178 PHE A C 1
ATOM 1401 O O . PHE A 1 178 ? 36.039 -7.591 -55.415 1.00 93.44 178 PHE A O 1
ATOM 1408 N N . CYS A 1 179 ? 34.311 -6.544 -54.424 1.00 91.50 179 CYS A N 1
ATOM 1409 C CA . CYS A 1 179 ? 33.663 -6.110 -55.663 1.00 91.50 179 CYS A CA 1
ATOM 1410 C C . CYS A 1 179 ? 34.463 -5.057 -56.439 1.00 91.50 179 CYS A C 1
ATOM 1412 O O . CYS A 1 179 ? 34.408 -5.029 -57.666 1.00 91.50 179 CYS A O 1
ATOM 1414 N N . THR A 1 180 ? 35.217 -4.186 -55.766 1.00 92.31 180 THR A N 1
ATOM 1415 C CA . THR A 1 180 ? 35.945 -3.102 -56.441 1.00 92.31 180 THR A CA 1
ATOM 1416 C C . THR A 1 180 ? 37.374 -3.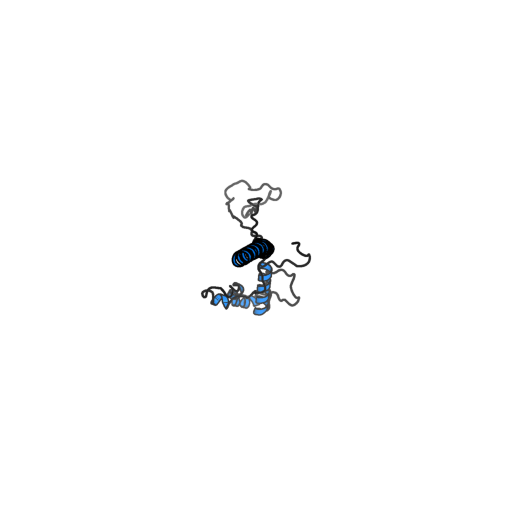501 -56.789 1.00 92.31 180 THR A C 1
ATOM 1418 O O . THR A 1 180 ? 37.735 -3.557 -57.964 1.00 92.31 180 THR A O 1
ATOM 1421 N N . ILE A 1 181 ? 38.207 -3.789 -55.791 1.00 88.50 181 ILE A N 1
ATOM 1422 C CA . ILE A 1 181 ? 39.652 -3.957 -55.970 1.00 88.50 181 ILE A CA 1
ATOM 1423 C C . ILE A 1 181 ? 39.956 -5.357 -56.484 1.00 88.50 181 ILE A C 1
ATOM 1425 O O . ILE A 1 181 ? 40.624 -5.508 -57.514 1.00 88.50 181 ILE A O 1
ATOM 1429 N N . ARG A 1 182 ? 39.442 -6.390 -55.805 1.00 87.25 182 ARG A N 1
ATOM 1430 C CA . ARG A 1 182 ? 39.739 -7.776 -56.183 1.00 87.25 182 ARG A CA 1
ATOM 1431 C C . ARG A 1 182 ? 39.147 -8.112 -57.547 1.00 87.25 182 ARG A C 1
ATOM 1433 O O . ARG A 1 182 ? 39.857 -8.685 -58.373 1.00 87.25 182 ARG A O 1
ATOM 1440 N N . TRP A 1 183 ? 37.906 -7.704 -57.821 1.00 89.69 183 TRP A N 1
ATOM 1441 C CA . TRP A 1 183 ? 37.287 -7.911 -59.131 1.00 89.69 183 TRP A CA 1
ATOM 1442 C C . TRP A 1 183 ? 38.037 -7.185 -60.252 1.00 89.69 183 TRP A C 1
ATOM 1444 O O . TRP A 1 183 ? 38.394 -7.815 -61.246 1.00 89.69 183 TRP A O 1
ATOM 1454 N N . ARG A 1 184 ? 38.370 -5.891 -60.093 1.00 88.25 184 ARG A N 1
ATOM 1455 C CA . ARG A 1 184 ? 39.149 -5.144 -61.103 1.00 88.25 184 ARG A CA 1
ATOM 1456 C C . ARG A 1 184 ? 40.517 -5.771 -61.347 1.00 88.25 184 ARG A C 1
ATOM 1458 O O . ARG A 1 184 ? 40.958 -5.852 -62.493 1.00 88.25 184 ARG A O 1
ATOM 1465 N N . HIS A 1 185 ? 41.192 -6.222 -60.293 1.00 87.06 185 HIS A N 1
ATOM 1466 C CA . HIS A 1 185 ? 42.487 -6.878 -60.417 1.00 87.06 185 HIS A CA 1
ATOM 1467 C C . HIS A 1 185 ? 42.372 -8.247 -61.107 1.00 87.06 185 HIS A C 1
ATOM 1469 O O . HIS A 1 185 ? 43.169 -8.551 -61.997 1.00 87.06 185 HIS A O 1
ATOM 1475 N N . HIS A 1 186 ? 41.353 -9.043 -60.769 1.00 86.25 186 HIS A N 1
ATOM 1476 C CA . HIS A 1 186 ? 41.085 -10.325 -61.421 1.00 86.25 186 HIS A CA 1
ATOM 1477 C C . HIS A 1 186 ? 40.707 -10.144 -62.899 1.00 86.25 186 HIS A C 1
ATOM 1479 O O . HIS A 1 186 ? 41.260 -10.826 -63.758 1.00 86.25 186 HIS A O 1
ATOM 1485 N N . TYR A 1 187 ? 39.852 -9.168 -63.218 1.00 85.62 187 TYR A N 1
ATOM 1486 C CA . TYR A 1 187 ? 39.475 -8.825 -64.589 1.00 85.62 187 TYR A CA 1
ATOM 1487 C C . TYR A 1 187 ? 40.683 -8.353 -65.410 1.00 85.62 187 TYR A C 1
ATOM 1489 O O . TYR A 1 187 ? 40.943 -8.896 -66.481 1.00 85.62 187 TYR A O 1
ATOM 1497 N N . LYS A 1 188 ? 41.512 -7.438 -64.876 1.00 83.88 188 LYS A N 1
ATOM 1498 C CA . LYS A 1 188 ? 42.766 -7.018 -65.532 1.00 83.88 188 LYS A CA 1
ATOM 1499 C C . LYS A 1 188 ? 43.718 -8.193 -65.770 1.00 83.88 188 LYS A C 1
ATOM 1501 O O . LYS A 1 188 ? 44.354 -8.246 -66.823 1.00 83.88 188 LYS A O 1
ATOM 1506 N N . ARG A 1 189 ? 43.835 -9.136 -64.825 1.00 82.38 189 ARG A N 1
ATOM 1507 C CA . ARG A 1 189 ? 44.639 -10.357 -65.016 1.00 82.38 189 ARG A CA 1
ATOM 1508 C C . ARG A 1 189 ? 44.052 -11.267 -66.098 1.00 82.38 189 ARG A C 1
ATOM 1510 O O . ARG A 1 189 ? 44.824 -11.781 -66.903 1.00 82.38 189 ARG A O 1
ATOM 1517 N N . ARG A 1 190 ? 42.725 -11.423 -66.155 1.00 82.25 190 ARG A N 1
ATOM 1518 C CA . ARG A 1 190 ? 42.040 -12.240 -67.169 1.00 82.25 190 ARG A CA 1
ATOM 1519 C C . ARG A 1 190 ? 42.211 -11.651 -68.574 1.00 82.25 190 ARG A C 1
ATOM 1521 O O . ARG A 1 190 ? 42.761 -12.336 -69.426 1.00 82.25 190 ARG A O 1
ATOM 1528 N N . CYS A 1 191 ? 41.947 -10.355 -68.770 1.00 77.25 191 CYS A N 1
ATOM 1529 C CA . CYS A 1 191 ? 42.180 -9.682 -70.058 1.00 77.25 191 CYS A CA 1
ATOM 1530 C C . CYS A 1 191 ? 43.648 -9.744 -70.512 1.00 77.25 191 CYS A C 1
ATOM 1532 O O . CYS A 1 191 ? 43.927 -9.911 -71.696 1.00 77.25 191 CYS A O 1
ATOM 1534 N N . ARG A 1 192 ? 44.614 -9.635 -69.583 1.00 76.31 192 ARG A N 1
ATOM 1535 C CA . ARG A 1 192 ? 46.042 -9.803 -69.915 1.00 76.31 192 ARG A CA 1
ATOM 1536 C C . ARG A 1 192 ? 46.380 -11.229 -70.358 1.00 76.31 192 ARG A C 1
ATOM 1538 O O . ARG A 1 192 ? 47.297 -11.389 -71.158 1.00 76.31 192 ARG A O 1
ATOM 1545 N N . ARG A 1 193 ? 45.690 -12.248 -69.836 1.00 76.12 193 ARG A N 1
ATOM 1546 C CA . ARG A 1 193 ? 45.892 -13.649 -70.229 1.00 76.12 193 ARG A CA 1
ATOM 1547 C C . ARG A 1 193 ? 45.271 -13.937 -71.595 1.00 76.12 193 ARG A C 1
ATOM 1549 O O . ARG A 1 193 ? 45.945 -14.529 -72.429 1.00 76.12 193 ARG A O 1
ATOM 1556 N N . ASP A 1 194 ? 44.068 -13.433 -71.851 1.00 74.88 194 ASP A N 1
ATOM 1557 C CA . ASP A 1 194 ? 43.376 -13.618 -73.134 1.00 74.88 194 ASP A CA 1
ATOM 1558 C C . ASP A 1 194 ? 44.127 -12.908 -74.280 1.00 74.88 194 ASP A C 1
ATOM 1560 O O . ASP A 1 194 ? 44.345 -13.498 -75.335 1.00 74.88 194 ASP A O 1
ATOM 1564 N N . ASN A 1 195 ? 44.675 -11.709 -74.027 1.00 71.88 195 ASN A N 1
ATOM 1565 C CA . ASN A 1 195 ? 45.557 -11.006 -74.974 1.00 71.88 195 ASN A CA 1
ATOM 1566 C C . ASN A 1 195 ? 46.910 -11.700 -75.219 1.00 71.88 195 ASN A C 1
ATOM 1568 O O . ASN A 1 195 ? 47.561 -11.425 -76.225 1.00 71.88 195 ASN A O 1
ATOM 1572 N N . LYS A 1 196 ? 47.390 -12.546 -74.296 1.00 73.62 196 LYS A N 1
ATOM 1573 C CA . LYS A 1 196 ? 48.595 -13.360 -74.528 1.00 73.62 196 LYS A CA 1
ATOM 1574 C C . LYS A 1 196 ? 48.277 -14.590 -75.375 1.00 73.62 196 LYS A C 1
ATOM 1576 O O . LYS A 1 196 ? 49.071 -14.910 -76.249 1.00 73.62 196 LYS A O 1
ATOM 1581 N N . LEU A 1 197 ? 47.132 -15.241 -75.149 1.00 74.75 197 LEU A N 1
ATOM 1582 C CA . LEU A 1 197 ? 46.697 -16.380 -75.964 1.00 74.75 197 LEU A CA 1
ATOM 1583 C C . LEU A 1 197 ? 46.396 -15.977 -77.412 1.00 74.75 197 LEU A C 1
ATOM 1585 O O . LEU A 1 197 ? 46.810 -16.680 -78.326 1.00 74.75 197 LEU A O 1
ATOM 1589 N N . SER A 1 198 ? 45.741 -14.834 -77.640 1.00 68.31 198 SER A N 1
ATOM 1590 C CA . SER A 1 198 ? 45.466 -14.367 -79.006 1.00 68.31 198 SER A CA 1
ATOM 1591 C C . SER A 1 198 ? 46.739 -14.089 -79.807 1.00 68.31 198 SER A C 1
ATOM 1593 O O . SER A 1 198 ? 46.783 -14.411 -80.986 1.00 68.31 198 SER A O 1
ATOM 1595 N N . LYS A 1 199 ? 47.797 -13.576 -79.164 1.00 68.50 199 LYS A N 1
ATOM 1596 C CA . LYS A 1 199 ? 49.106 -13.353 -79.802 1.00 68.50 199 LYS A CA 1
ATOM 1597 C C . LYS A 1 199 ? 49.871 -14.641 -80.124 1.00 68.50 199 LYS A C 1
ATOM 1599 O O . LYS A 1 199 ? 50.665 -14.632 -81.056 1.00 68.50 199 LYS A O 1
ATOM 1604 N N . LEU A 1 200 ? 49.652 -15.715 -79.365 1.00 70.56 200 LEU A N 1
ATOM 1605 C CA . LEU A 1 200 ? 50.262 -17.029 -79.607 1.00 70.56 200 LEU A CA 1
ATOM 1606 C C . LEU A 1 200 ? 49.586 -17.802 -80.750 1.00 70.56 200 LEU A C 1
ATOM 1608 O O . LEU A 1 200 ? 50.245 -18.619 -81.371 1.00 70.56 200 LEU A O 1
ATOM 1612 N N . ASN A 1 201 ? 48.313 -17.528 -81.046 1.00 60.38 201 ASN A N 1
ATOM 1613 C CA . ASN A 1 201 ? 47.569 -18.185 -82.132 1.00 60.38 201 ASN A CA 1
ATOM 1614 C C . ASN A 1 201 ? 47.727 -17.492 -83.503 1.00 60.38 201 ASN A C 1
ATOM 1616 O O . ASN A 1 201 ? 47.157 -17.950 -84.488 1.00 60.38 201 ASN A O 1
ATOM 1620 N N . THR A 1 202 ? 48.441 -16.364 -83.560 1.00 58.47 202 THR A N 1
ATOM 1621 C CA . THR A 1 202 ? 48.720 -15.576 -84.780 1.00 58.47 202 THR A CA 1
ATOM 1622 C C . THR A 1 202 ? 50.186 -15.643 -85.234 1.00 58.47 202 THR A C 1
ATOM 1624 O O . THR A 1 202 ? 50.581 -14.880 -86.112 1.00 58.47 202 THR A O 1
ATOM 1627 N N . LEU A 1 203 ? 50.985 -16.519 -84.618 1.00 50.91 203 LEU A N 1
ATOM 1628 C CA . LEU A 1 203 ? 52.317 -16.951 -85.061 1.00 50.91 203 LEU A CA 1
ATOM 1629 C C . LEU A 1 203 ? 52.202 -18.383 -85.587 1.00 50.91 203 LEU A C 1
ATOM 1631 O O . LEU A 1 203 ? 52.908 -18.687 -86.570 1.00 50.91 203 LEU A O 1
#

pLDDT: mean 80.11, std 14.02, range [34.25, 97.75]

Secondary structure (DSSP, 8-state):
-PPPTT-----HHHHHHHHHHHHHHHHHS-B-TTS-GGG--TT-PBP-GGGHHHHHHTHHHHH-B---TTS-GGGHHHHHTSB--TT-PPPSS-------------TT-SS-S---TTTTT--GGGPPPP----S-S---------SS-HHHHHHHHHHHHHHHHHHHHHHHHHHHHIIIIIHHHHHHHHHHHHHHHHHHTT-

Radius of gyration: 41.12 Å; Cα contacts (8 Å, |Δi|>4): 78; chains: 1; bounding box: 85×42×134 Å